Protein AF-0000000087525530 (afdb_homodimer)

InterPro domains:
  IPR000182 GNAT domain [PF00583] (31-147)
  IPR000182 GNAT domain [PS51186] (3-171)
  IPR016181 Acyl-CoA N-acyltransferase [SSF55729] (2-158)
  IPR050832 Bacterial Acetyltransferase [PTHR43877] (2-153)

Sequence (342 aa):
MATTLRRGTVDDAQTLSLLAARTFSETFGHLYRPEDLSAFLAESYAVERQRLILAHPDYAVWLLERDGVAIGHAAAGPCGLPHREASAGDGELKRLYLLREAQGSGEGGRMMDAAMEWLLRDGPRTLWVGVWSQNFGAQRFYSRYGFEKVGEYLFPVGEARDLEFILRRLAMATTLRRGTVDDAQTLSLLAARTFSETFGHLYRPEDLSAFLAESYAVERQRLILAHPDYAVWLLERDGVAIGHAAAGPCGLPHREASAGDGELKRLYLLREAQGSGEGGRMMDAAMEWLLRDGPRTLWVGVWSQNFGAQRFYSRYGFEKVGEYLFPVGEARDLEFILRRLA

Secondary structure (DSSP, 8-state):
--EEEEE--GGGHHHHHHHHHHHHHHHHGGGS-HHHHHHHHHHHS-HHHHHHHHH-TT-EEEEEEETTEEEEEEEEEE--S--TT--TT-EEEEEEEE-GGGTTSSHHHHHHHHHHHHHTTTS---EEEEEETT-HHHHHHHHTTT-EEEEEEEEEETTEEEEEEEEEE--/--EEEEE--GGGHHHHHHHHHHHHHHHHGGGS-HHHHHHHHHHHS-HHHHHHHHH-TT-EEEEEEETTEEEEEEEEEE--S--TT--TT-EEEEEEEE-GGGTTSSHHHHHHHHHHHHHTTTS---EEEEEETT-HHHHHHHHTTT-EEEEEEEEEETTEEEEEEEEEE--

Nearest PDB structures (foldseek):
  1tiq-assembly1_A  TM=8.978E-01  e=5.954E-20  Bacillus subtilis
  8osp-assembly2_C  TM=8.918E-01  e=1.126E-18  Lactobacillus
  1tiq-assembly2_B  TM=8.910E-01  e=3.651E-18  Bacillus subtilis
  4e2a-assembly1_A  TM=8.258E-01  e=2.676E-19  Streptococcus mutans
  1wk4-assembly1_A  TM=8.346E-01  e=3.110E-12  Thermus thermophilus HB8

Structure (mmCIF, N/CA/C/O backbone):
data_AF-0000000087525530-model_v1
#
loop_
_entity.id
_entity.type
_entity.pdbx_description
1 polymer 'Acetyltransferase (GNAT) family protein'
#
loop_
_atom_site.group_PDB
_atom_site.id
_atom_site.type_symbol
_atom_site.label_atom_id
_atom_site.label_alt_id
_atom_site.label_comp_id
_atom_site.label_asym_id
_atom_site.label_entity_id
_atom_site.label_seq_id
_atom_site.pdbx_PDB_ins_code
_atom_site.Cartn_x
_atom_site.Cartn_y
_atom_site.Cartn_z
_atom_site.occupancy
_atom_site.B_iso_or_equiv
_atom_site.auth_seq_id
_atom_site.auth_comp_id
_atom_site.auth_asym_id
_atom_site.auth_atom_id
_atom_site.pdbx_PDB_model_num
ATOM 1 N N . MET A 1 1 ? 8.133 16.75 -16.703 1 67.06 1 MET A N 1
ATOM 2 C CA . MET A 1 1 ? 6.809 16.141 -16.578 1 67.06 1 MET A CA 1
ATOM 3 C C . MET A 1 1 ? 5.891 17 -15.711 1 67.06 1 MET A C 1
ATOM 5 O O . MET A 1 1 ? 6.359 17.703 -14.82 1 67.06 1 MET A O 1
ATOM 9 N N . ALA A 1 2 ? 4.641 17.172 -16.234 1 85.06 2 ALA A N 1
ATOM 10 C CA . ALA A 1 2 ? 3.779 18.188 -15.656 1 85.06 2 ALA A CA 1
ATOM 11 C C . ALA A 1 2 ? 3.109 17.688 -14.375 1 85.06 2 ALA A C 1
ATOM 13 O O . ALA A 1 2 ? 2.639 16.547 -14.328 1 85.06 2 ALA A O 1
ATOM 14 N N . THR A 1 3 ? 3.301 18.406 -13.188 1 93.94 3 THR A N 1
ATOM 15 C CA . THR A 1 3 ? 2.609 18.078 -11.945 1 93.94 3 THR A CA 1
ATOM 16 C C . THR A 1 3 ? 1.405 18.984 -11.734 1 93.94 3 THR A C 1
ATOM 18 O O . THR A 1 3 ? 1.412 20.141 -12.164 1 93.94 3 THR A O 1
ATOM 21 N N . THR A 1 4 ? 0.346 18.453 -11.188 1 97.31 4 THR A N 1
ATOM 22 C CA . THR A 1 4 ? -0.846 19.203 -10.812 1 97.31 4 THR A CA 1
ATOM 23 C C . THR A 1 4 ? -1.217 18.938 -9.352 1 97.31 4 THR A C 1
ATOM 25 O O . THR A 1 4 ? -1.01 17.828 -8.844 1 97.31 4 THR A O 1
ATOM 28 N N . LEU A 1 5 ? -1.689 19.953 -8.703 1 98.25 5 LEU A N 1
ATOM 29 C CA . LEU A 1 5 ? -2.213 19.859 -7.344 1 98.25 5 LEU A CA 1
ATOM 30 C C . LEU A 1 5 ? -3.717 20.109 -7.32 1 98.25 5 LEU A C 1
ATOM 32 O O . LEU A 1 5 ? -4.18 21.156 -7.785 1 98.25 5 LEU A O 1
ATOM 36 N N . ARG A 1 6 ? -4.469 19.172 -6.789 1 98.44 6 ARG A N 1
ATOM 37 C CA . ARG A 1 6 ? -5.914 19.359 -6.766 1 98.44 6 ARG A CA 1
ATOM 38 C C . ARG A 1 6 ? -6.508 18.859 -5.449 1 98.44 6 ARG A C 1
ATOM 40 O O . ARG A 1 6 ? -5.898 18.047 -4.758 1 98.44 6 ARG A O 1
ATOM 47 N N . ARG A 1 7 ? -7.793 19.328 -5.191 1 98.69 7 ARG A N 1
ATOM 48 C CA . ARG A 1 7 ? -8.562 18.812 -4.059 1 98.69 7 ARG A CA 1
ATOM 49 C C . ARG A 1 7 ? -9.016 17.391 -4.305 1 98.69 7 ARG A C 1
ATOM 51 O O . ARG A 1 7 ? -9.438 17.047 -5.41 1 98.69 7 ARG A O 1
ATOM 58 N N . GLY A 1 8 ? -8.836 16.562 -3.273 1 98.69 8 GLY A N 1
ATOM 59 C CA . GLY A 1 8 ? -9.383 15.219 -3.348 1 98.69 8 GLY A CA 1
ATOM 60 C C . GLY A 1 8 ? -10.891 15.172 -3.143 1 98.69 8 GLY A C 1
ATOM 61 O O . GLY A 1 8 ? -11.445 16.031 -2.453 1 98.69 8 GLY A O 1
ATOM 62 N N . THR A 1 9 ? -11.555 14.242 -3.723 1 98.5 9 THR A N 1
ATOM 63 C CA . THR A 1 9 ? -12.977 13.969 -3.531 1 98.5 9 THR A CA 1
ATOM 64 C C . THR A 1 9 ? -13.195 12.547 -3.037 1 98.5 9 THR A C 1
ATOM 66 O O . THR A 1 9 ? -12.242 11.758 -2.951 1 98.5 9 THR A O 1
ATOM 69 N N . VAL A 1 10 ? -14.422 12.203 -2.746 1 98.5 10 VAL A N 1
ATOM 70 C CA . VAL A 1 10 ? -14.75 10.883 -2.219 1 98.5 10 VAL A CA 1
ATOM 71 C C . VAL A 1 10 ? -14.422 9.82 -3.26 1 98.5 10 VAL A C 1
ATOM 73 O O . VAL A 1 10 ? -14.102 8.68 -2.912 1 98.5 10 VAL A O 1
ATOM 76 N N . ASP A 1 11 ? -14.352 10.195 -4.535 1 97.88 11 ASP A N 1
ATOM 77 C CA . ASP A 1 11 ? -14.039 9.25 -5.605 1 97.88 11 ASP A CA 1
ATOM 78 C C . ASP A 1 11 ? -12.562 8.867 -5.578 1 97.88 11 ASP A C 1
ATOM 80 O O . ASP A 1 11 ? -12.156 7.898 -6.227 1 97.88 11 ASP A O 1
ATOM 84 N N . ASP A 1 12 ? -11.758 9.57 -4.785 1 98.31 12 ASP A N 1
ATOM 85 C CA . ASP A 1 12 ? -10.32 9.328 -4.715 1 98.31 12 ASP A CA 1
ATOM 86 C C . ASP A 1 12 ? -9.977 8.438 -3.52 1 98.31 12 ASP A C 1
ATOM 88 O O . ASP A 1 12 ? -8.797 8.211 -3.232 1 98.31 12 ASP A O 1
ATOM 92 N N . ALA A 1 13 ? -10.961 7.895 -2.842 1 98.38 13 ALA A N 1
ATOM 93 C CA . ALA A 1 13 ? -10.727 7.211 -1.572 1 98.38 13 ALA A CA 1
ATOM 94 C C . ALA A 1 13 ? -9.773 6.031 -1.752 1 98.38 13 ALA A C 1
ATOM 96 O O . ALA A 1 13 ? -8.836 5.855 -0.966 1 98.38 13 ALA A O 1
ATOM 97 N N . GLN A 1 14 ? -9.961 5.281 -2.801 1 97.38 14 GLN A N 1
ATOM 98 C CA . GLN A 1 14 ? -9.086 4.141 -3.066 1 97.38 14 GLN A CA 1
ATOM 99 C C . GLN A 1 14 ? -7.672 4.598 -3.396 1 97.38 14 GLN A C 1
ATOM 101 O O . GLN A 1 14 ? -6.699 4.035 -2.887 1 97.38 14 GLN A O 1
ATOM 106 N N . THR A 1 15 ? -7.586 5.555 -4.234 1 97.69 15 THR A N 1
ATOM 107 C CA . THR A 1 15 ? -6.289 6.117 -4.602 1 97.69 15 THR A CA 1
ATOM 108 C C . THR A 1 15 ? -5.559 6.648 -3.369 1 97.69 15 THR A C 1
ATOM 110 O O . THR A 1 15 ? -4.371 6.383 -3.182 1 97.69 15 THR A O 1
ATOM 113 N N . LEU A 1 16 ? -6.281 7.316 -2.549 1 98.44 16 LEU A N 1
ATOM 114 C CA . LEU A 1 16 ? -5.688 7.898 -1.348 1 98.44 16 LEU A CA 1
ATOM 115 C C . LEU A 1 16 ? -5.246 6.809 -0.377 1 98.44 16 LEU A C 1
ATOM 117 O O . LEU A 1 16 ? -4.176 6.906 0.227 1 98.44 16 LEU A O 1
ATOM 121 N N . SER A 1 17 ? -6.043 5.816 -0.248 1 98.62 17 SER A N 1
ATOM 122 C CA . SER A 1 17 ? -5.707 4.699 0.629 1 98.62 17 SER A CA 1
ATOM 123 C C . SER A 1 17 ? -4.371 4.078 0.246 1 98.62 17 SER A C 1
ATOM 125 O O . SER A 1 17 ? -3.463 3.982 1.076 1 98.62 17 SER A O 1
ATOM 127 N N . LEU A 1 18 ? -4.18 3.766 -0.987 1 97.88 18 LEU A N 1
ATOM 128 C CA . LEU A 1 18 ? -2.967 3.109 -1.467 1 97.88 18 LEU A CA 1
ATOM 129 C C . LEU A 1 18 ? -1.776 4.059 -1.418 1 97.88 18 LEU A C 1
ATOM 131 O O . LEU A 1 18 ? -0.68 3.668 -1.012 1 97.88 18 LEU A O 1
ATOM 135 N N . LEU A 1 19 ? -2.006 5.27 -1.782 1 97.94 19 LEU A N 1
ATOM 136 C CA . LEU A 1 19 ? -0.931 6.258 -1.792 1 97.94 19 LEU A CA 1
ATOM 137 C C . LEU A 1 19 ? -0.45 6.551 -0.375 1 97.94 19 LEU A C 1
ATOM 139 O O . LEU A 1 19 ? 0.755 6.633 -0.128 1 97.94 19 LEU A O 1
ATOM 143 N N . ALA A 1 20 ? -1.369 6.723 0.509 1 98.38 20 ALA A N 1
ATOM 144 C CA . ALA A 1 20 ? -1.02 7.027 1.894 1 98.38 20 ALA A CA 1
ATOM 145 C C . ALA A 1 20 ? -0.258 5.871 2.535 1 98.38 20 ALA A C 1
ATOM 147 O O . ALA A 1 20 ? 0.753 6.082 3.209 1 98.38 20 ALA A O 1
ATOM 148 N N . ALA A 1 21 ? -0.74 4.715 2.275 1 97.94 21 ALA A N 1
ATOM 149 C CA . ALA A 1 21 ? -0.053 3.529 2.787 1 97.94 21 ALA A CA 1
ATOM 150 C C . ALA A 1 21 ? 1.359 3.426 2.219 1 97.94 21 ALA A C 1
ATOM 152 O O . ALA A 1 21 ? 2.309 3.127 2.949 1 97.94 21 ALA A O 1
ATOM 153 N N . ARG A 1 22 ? 1.518 3.662 0.975 1 96.88 22 ARG A N 1
ATOM 154 C CA . ARG A 1 22 ? 2.812 3.553 0.312 1 96.88 22 ARG A CA 1
ATOM 155 C C . ARG A 1 22 ? 3.775 4.625 0.806 1 96.88 22 ARG A C 1
ATOM 157 O O . ARG A 1 22 ? 4.93 4.336 1.13 1 96.88 22 ARG A O 1
ATOM 164 N N . THR A 1 23 ? 3.307 5.82 0.871 1 97.44 23 THR A N 1
ATOM 165 C CA . THR A 1 23 ? 4.184 6.914 1.278 1 97.44 23 THR A CA 1
ATOM 166 C C . THR A 1 23 ? 4.617 6.746 2.73 1 97.44 23 THR A C 1
ATOM 168 O O . THR A 1 23 ? 5.789 6.953 3.062 1 97.44 23 THR A O 1
ATOM 171 N N . PHE A 1 24 ? 3.68 6.328 3.602 1 97.75 24 PHE A N 1
ATOM 172 C CA . PHE A 1 24 ? 4.039 6.078 4.992 1 97.75 24 PHE A CA 1
ATOM 173 C C . PHE A 1 24 ? 5.074 4.965 5.09 1 97.75 24 PHE A C 1
ATOM 175 O O . PHE A 1 24 ? 6.082 5.109 5.789 1 97.75 24 PHE A O 1
ATOM 182 N N . SER A 1 25 ? 4.859 3.889 4.367 1 96.31 25 SER A N 1
ATOM 183 C CA . SER A 1 25 ? 5.758 2.738 4.395 1 96.31 25 SER A CA 1
ATOM 184 C C . SER A 1 25 ? 7.141 3.107 3.873 1 96.31 25 SER A C 1
ATOM 186 O O . SER A 1 25 ? 8.156 2.695 4.445 1 96.31 25 SER A O 1
ATOM 188 N N . GLU A 1 26 ? 7.18 3.879 2.809 1 94.31 26 GLU A 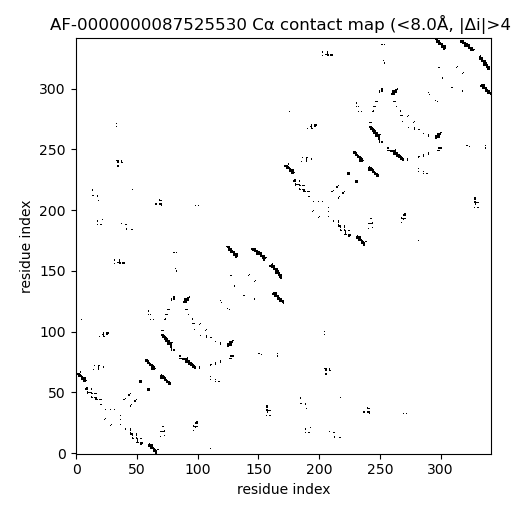N 1
ATOM 189 C CA . GLU A 1 26 ? 8.453 4.309 2.248 1 94.31 26 GLU A CA 1
ATOM 190 C C . GLU A 1 26 ? 9.242 5.145 3.252 1 94.31 26 GLU A C 1
ATOM 192 O O . GLU A 1 26 ? 10.469 5.023 3.342 1 94.31 26 GLU A O 1
ATOM 197 N N . THR A 1 27 ? 8.531 5.953 3.959 1 94.5 27 THR A N 1
ATOM 198 C CA . THR A 1 27 ? 9.188 6.934 4.816 1 94.5 27 THR A CA 1
ATOM 199 C C . THR A 1 27 ? 9.547 6.316 6.164 1 94.5 27 THR A C 1
ATOM 201 O O . THR A 1 27 ? 10.641 6.547 6.688 1 94.5 27 THR A O 1
ATOM 204 N N . PHE A 1 28 ? 8.648 5.41 6.719 1 95.88 28 PHE A N 1
ATOM 205 C CA . PHE A 1 28 ? 8.805 5.043 8.117 1 95.88 28 PHE A CA 1
ATOM 206 C C . PHE A 1 28 ? 8.797 3.525 8.281 1 95.88 28 PHE A C 1
ATOM 208 O O . PHE A 1 28 ? 9.039 3.014 9.375 1 95.88 28 PHE A O 1
ATOM 215 N N . GLY A 1 29 ? 8.531 2.807 7.219 1 94.56 29 GLY A N 1
ATOM 216 C CA . GLY A 1 29 ? 8.312 1.373 7.332 1 94.56 29 GLY A CA 1
ATOM 217 C C . GLY A 1 29 ? 9.461 0.644 8.008 1 94.56 29 GLY A C 1
ATOM 218 O O . GLY A 1 29 ? 9.242 -0.335 8.727 1 94.56 29 GLY A O 1
ATOM 219 N N . HIS A 1 30 ? 10.68 1.159 7.887 1 92.56 30 HIS A N 1
ATOM 220 C CA . HIS A 1 30 ? 11.891 0.527 8.398 1 92.56 30 HIS A CA 1
ATOM 221 C C . HIS A 1 30 ? 11.938 0.58 9.922 1 92.56 30 HIS A C 1
ATOM 223 O O . HIS A 1 30 ? 12.727 -0.134 10.547 1 92.56 30 HIS A O 1
ATOM 229 N N . LEU A 1 31 ? 11.07 1.311 10.5 1 94.81 31 LEU A N 1
ATOM 230 C CA . LEU A 1 31 ? 11.086 1.525 11.945 1 94.81 31 LEU A CA 1
ATOM 231 C C . LEU A 1 31 ? 10.281 0.452 12.664 1 94.81 31 LEU A C 1
ATOM 233 O O . LEU A 1 31 ? 10.367 0.316 13.883 1 94.81 31 LEU A O 1
ATOM 237 N N . TYR A 1 32 ? 9.523 -0.373 11.852 1 95.94 32 TYR A N 1
ATOM 238 C CA . TYR A 1 32 ? 8.516 -1.199 12.5 1 95.94 32 TYR A CA 1
ATOM 239 C C . TYR A 1 32 ? 8.688 -2.666 12.125 1 95.94 32 TYR A C 1
ATOM 241 O O . TYR A 1 32 ? 9.164 -2.982 11.031 1 95.94 32 TYR A O 1
ATOM 249 N N . ARG A 1 33 ? 8.188 -3.512 13.156 1 94.19 33 ARG A N 1
ATOM 250 C CA . ARG A 1 33 ? 7.934 -4.891 12.758 1 94.19 33 ARG A CA 1
ATOM 251 C C . ARG A 1 33 ? 6.863 -4.961 11.672 1 94.19 33 ARG A C 1
ATOM 253 O O . ARG A 1 33 ? 5.914 -4.172 11.68 1 94.19 33 ARG A O 1
ATOM 260 N N . PRO A 1 34 ? 6.957 -5.895 10.797 1 93.62 34 PRO A N 1
ATOM 261 C CA . PRO A 1 34 ? 6.008 -5.984 9.688 1 93.62 34 PRO A CA 1
ATOM 262 C C . PRO A 1 34 ? 4.555 -6.031 10.156 1 93.62 34 PRO A C 1
ATOM 264 O O . PRO A 1 34 ? 3.695 -5.359 9.578 1 93.62 34 PRO A O 1
ATOM 267 N N . GLU A 1 35 ? 4.301 -6.746 11.141 1 92.62 35 GLU A N 1
ATOM 268 C CA . GLU A 1 35 ? 2.926 -6.883 11.617 1 92.62 35 GLU A CA 1
ATOM 269 C C . GLU A 1 35 ? 2.418 -5.582 12.227 1 92.62 35 GLU A C 1
ATOM 271 O O . GLU A 1 35 ? 1.235 -5.254 12.109 1 92.62 35 GLU A O 1
ATOM 276 N N . ASP A 1 36 ? 3.307 -4.828 12.883 1 95.88 36 ASP A N 1
ATOM 277 C CA . ASP A 1 36 ? 2.91 -3.541 13.445 1 95.88 36 ASP A CA 1
ATOM 278 C C . ASP A 1 36 ? 2.566 -2.545 12.344 1 95.88 36 ASP A C 1
ATOM 280 O O . ASP A 1 36 ? 1.562 -1.836 12.43 1 95.88 36 ASP A O 1
ATOM 284 N N . LEU A 1 37 ? 3.416 -2.514 11.352 1 96.62 37 LEU A N 1
ATOM 285 C CA . LEU A 1 37 ? 3.158 -1.628 10.219 1 96.62 37 LEU A CA 1
ATOM 286 C C . LEU A 1 37 ? 1.863 -2.016 9.516 1 96.62 37 LEU A C 1
ATOM 288 O O . LEU A 1 37 ? 1.036 -1.153 9.203 1 96.62 37 LEU A O 1
ATOM 292 N N . SER A 1 38 ? 1.641 -3.254 9.32 1 96.12 38 SER A N 1
ATOM 293 C CA . SER A 1 38 ? 0.441 -3.729 8.641 1 96.12 38 SER A CA 1
ATOM 294 C C . SER A 1 38 ? -0.818 -3.363 9.422 1 96.12 38 SER A C 1
ATOM 296 O O . SER A 1 38 ? -1.812 -2.928 8.836 1 96.12 38 SER A O 1
ATOM 298 N N . ALA A 1 39 ? -0.739 -3.568 10.68 1 94.5 39 ALA A N 1
ATOM 299 C CA . ALA A 1 39 ? -1.882 -3.229 11.531 1 94.5 39 ALA A CA 1
ATOM 300 C C . ALA A 1 39 ? -2.193 -1.737 11.453 1 94.5 39 ALA A C 1
ATOM 302 O O . ALA A 1 39 ? -3.355 -1.345 11.328 1 94.5 39 ALA A O 1
ATOM 303 N N . PHE A 1 40 ? -1.192 -0.952 11.508 1 97 40 PHE A N 1
ATOM 304 C CA . PHE A 1 40 ? -1.35 0.497 11.461 1 97 40 PHE A CA 1
ATOM 305 C C . PHE A 1 40 ? -1.956 0.935 10.133 1 97 40 PHE A C 1
ATOM 307 O O . PHE A 1 40 ? -2.881 1.75 10.109 1 97 40 PHE A O 1
ATOM 314 N N . LEU A 1 41 ? -1.431 0.411 9 1 97.19 41 LEU A N 1
ATOM 315 C CA . LEU A 1 41 ? -1.91 0.78 7.672 1 97.19 41 LEU A CA 1
ATOM 316 C C . LEU A 1 41 ? -3.373 0.388 7.492 1 97.19 41 LEU A C 1
ATOM 318 O O . LEU A 1 41 ? -4.172 1.172 6.973 1 97.19 41 LEU A O 1
ATOM 322 N N . ALA A 1 42 ? -3.715 -0.724 7.98 1 93.88 42 ALA A N 1
ATOM 323 C CA . ALA A 1 42 ? -5.082 -1.216 7.852 1 93.88 42 ALA A CA 1
ATOM 324 C C . ALA A 1 42 ? -6.055 -0.346 8.648 1 93.88 42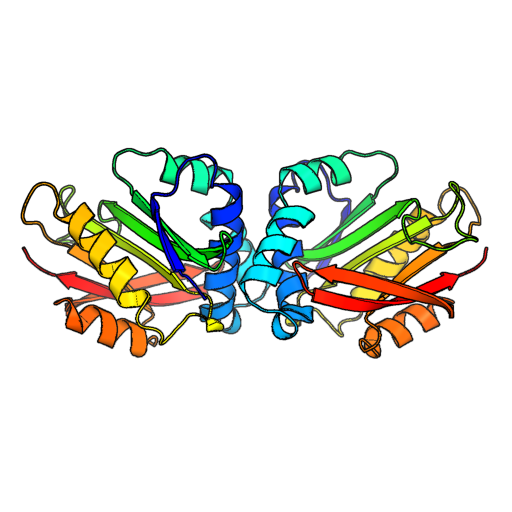 ALA A C 1
ATOM 326 O O . ALA A 1 42 ? -7.184 -0.107 8.211 1 93.88 42 ALA A O 1
ATOM 327 N N . GLU A 1 43 ? -5.625 0.073 9.727 1 93.44 43 GLU A N 1
ATOM 328 C CA . GLU A 1 43 ? -6.477 0.888 10.586 1 93.44 43 GLU A CA 1
ATOM 329 C C . GLU A 1 43 ? -6.555 2.326 10.086 1 93.44 43 GLU A C 1
ATOM 331 O O . GLU A 1 43 ? -7.641 2.902 10 1 93.44 43 GLU A O 1
ATOM 336 N N . SER A 1 44 ? -5.453 2.846 9.68 1 96 44 SER A N 1
ATOM 337 C CA . SER A 1 44 ? -5.355 4.281 9.43 1 96 44 SER A CA 1
ATOM 338 C C . SER A 1 44 ? -5.707 4.613 7.984 1 96 44 SER A C 1
ATOM 340 O O . SER A 1 44 ? -6.156 5.723 7.691 1 96 44 SER A O 1
ATOM 342 N N . TYR A 1 45 ? -5.52 3.574 7.043 1 96.75 45 TYR A N 1
ATOM 343 C CA . TYR A 1 45 ? -5.598 3.957 5.637 1 96.75 45 TYR A CA 1
ATOM 344 C C . TYR A 1 45 ? -6.605 3.09 4.891 1 96.75 45 TYR A C 1
ATOM 346 O O . TYR A 1 45 ? -6.52 2.939 3.668 1 96.75 45 TYR A O 1
ATOM 354 N N . ALA A 1 46 ? -7.535 2.568 5.691 1 96.38 46 ALA A N 1
ATOM 355 C CA . ALA A 1 46 ? -8.648 1.868 5.055 1 96.38 46 ALA A CA 1
ATOM 356 C C . ALA A 1 46 ? -9.398 2.793 4.105 1 96.38 46 ALA A C 1
ATOM 358 O O . ALA A 1 46 ? -9.594 3.975 4.398 1 96.38 46 ALA A O 1
ATOM 359 N N . VAL A 1 47 ? -9.945 2.225 3.035 1 97.62 47 VAL A N 1
ATOM 360 C CA . VAL A 1 47 ? -10.648 3.002 2.02 1 97.62 47 VAL A CA 1
ATOM 361 C C . VAL A 1 47 ? -11.828 3.738 2.656 1 97.62 47 VAL A C 1
ATOM 363 O O . VAL A 1 47 ? -12.055 4.914 2.369 1 97.62 47 VAL A O 1
ATOM 366 N N . GLU A 1 48 ? -12.516 3.049 3.496 1 96.88 48 GLU A N 1
ATOM 367 C CA . GLU A 1 48 ? -13.68 3.662 4.117 1 96.88 48 GLU A CA 1
ATOM 368 C C . GLU A 1 48 ? -13.281 4.832 5.012 1 96.88 48 GLU A C 1
ATOM 370 O O . GLU A 1 48 ? -13.992 5.84 5.078 1 96.88 48 GLU A O 1
ATOM 375 N N . ARG A 1 49 ? -12.219 4.715 5.695 1 97.31 49 ARG A N 1
ATOM 376 C CA . ARG A 1 49 ? -11.727 5.816 6.512 1 97.31 49 ARG A CA 1
ATOM 377 C C . ARG A 1 49 ? -11.336 7.012 5.645 1 97.31 49 ARG A C 1
ATOM 379 O O . ARG A 1 49 ? -11.633 8.156 5.984 1 97.31 49 ARG A O 1
ATOM 386 N N . GLN A 1 50 ? -10.68 6.734 4.496 1 98.44 50 GLN A N 1
ATOM 387 C CA . GLN A 1 50 ? -10.328 7.809 3.568 1 98.44 50 GLN A CA 1
ATOM 388 C C . GLN A 1 50 ? -11.578 8.492 3.023 1 98.44 50 GLN A C 1
ATOM 390 O O . GLN A 1 50 ? -11.609 9.711 2.863 1 98.44 50 GLN A O 1
ATOM 395 N N . ARG A 1 51 ? -12.562 7.73 2.781 1 98.19 51 ARG A N 1
ATOM 396 C CA . ARG A 1 51 ? -13.82 8.281 2.277 1 98.19 51 ARG A CA 1
ATOM 397 C C . ARG A 1 51 ? -14.438 9.25 3.287 1 98.19 51 ARG A C 1
ATOM 399 O O . ARG A 1 51 ? -14.93 10.312 2.914 1 98.19 51 ARG A O 1
ATOM 406 N N . LEU A 1 52 ? -14.461 8.875 4.52 1 98 52 LEU A N 1
ATOM 407 C CA . LEU A 1 52 ? -15 9.711 5.582 1 98 52 LEU A CA 1
ATOM 408 C C . LEU A 1 52 ? -14.234 11.023 5.68 1 98 52 LEU A C 1
ATOM 410 O O . LEU A 1 52 ? -14.836 12.094 5.812 1 98 52 LEU A O 1
ATOM 414 N N . ILE A 1 53 ? -12.969 10.969 5.566 1 98 53 ILE A N 1
ATOM 415 C CA . ILE A 1 53 ? -12.125 12.156 5.668 1 98 53 ILE A CA 1
ATOM 416 C C . ILE A 1 53 ? -12.375 13.07 4.469 1 98 53 ILE A C 1
ATOM 418 O O . ILE A 1 53 ? -12.547 14.281 4.629 1 98 53 ILE A O 1
ATOM 422 N N . LEU A 1 54 ? -12.461 12.469 3.305 1 98.69 54 LEU A N 1
ATOM 423 C CA . LEU A 1 54 ? -12.641 13.211 2.059 1 98.69 54 LEU A CA 1
ATOM 424 C C . LEU A 1 54 ? -14.008 13.891 2.02 1 98.69 54 LEU A C 1
ATOM 426 O O . LEU A 1 54 ? -14.164 14.938 1.392 1 98.69 54 LEU A O 1
ATOM 430 N N . ALA A 1 55 ? -14.93 13.312 2.729 1 98.5 55 ALA A N 1
ATOM 431 C CA . ALA A 1 55 ? -16.297 13.812 2.686 1 98.5 55 ALA A CA 1
ATOM 432 C C . ALA A 1 55 ? -16.547 14.844 3.785 1 98.5 55 ALA A C 1
ATOM 434 O O . ALA A 1 55 ? -17.547 15.562 3.756 1 98.5 55 ALA A O 1
ATOM 435 N N . HIS A 1 56 ? -15.758 14.898 4.77 1 98.19 56 HIS A N 1
ATOM 436 C CA . HIS A 1 56 ? -16.016 15.711 5.957 1 98.19 56 HIS A CA 1
ATOM 437 C C . HIS A 1 56 ? -15.781 17.188 5.676 1 98.19 56 HIS A C 1
ATOM 439 O O . HIS A 1 56 ? -14.711 17.578 5.195 1 98.19 56 HIS A O 1
ATOM 445 N N . PRO A 1 57 ? -16.641 18.016 6.016 1 96.69 57 PRO A N 1
ATOM 446 C CA . PRO A 1 57 ? -16.531 19.438 5.66 1 96.69 57 PRO A CA 1
ATOM 447 C C . PRO A 1 57 ? -15.414 20.156 6.41 1 96.69 57 PRO A C 1
ATOM 449 O O . PRO A 1 57 ? -14.938 21.203 5.965 1 96.69 57 PRO A O 1
ATOM 452 N N . ASP A 1 58 ? -14.977 19.594 7.473 1 97.38 58 ASP A N 1
ATOM 453 C CA . ASP A 1 58 ? -13.953 20.266 8.281 1 97.38 58 ASP A CA 1
ATOM 454 C C . ASP A 1 58 ? -12.555 19.781 7.902 1 97.38 58 ASP A C 1
ATOM 456 O O . ASP A 1 58 ? -11.562 20.203 8.508 1 97.38 58 ASP A O 1
ATOM 460 N N . TYR A 1 59 ? -12.477 18.891 6.941 1 98.5 59 TYR A N 1
ATOM 461 C CA . TYR A 1 59 ? -11.203 18.359 6.469 1 98.5 59 TYR A CA 1
ATOM 462 C C . TYR A 1 59 ? -10.984 18.703 4.996 1 98.5 59 TYR A C 1
ATOM 464 O O . TYR A 1 59 ? -11.945 18.922 4.254 1 98.5 59 TYR A O 1
ATOM 472 N N . ALA A 1 60 ? -9.758 18.781 4.645 1 98.69 60 ALA A N 1
ATOM 473 C CA . ALA A 1 60 ? -9.359 18.938 3.246 1 98.69 60 ALA A CA 1
ATOM 474 C C . ALA A 1 60 ? -8.172 18.031 2.916 1 98.69 60 ALA A C 1
ATOM 476 O O . ALA A 1 60 ? -7.242 17.906 3.719 1 98.69 60 ALA A O 1
ATOM 477 N N . VAL A 1 61 ? -8.266 17.375 1.799 1 98.94 61 VAL A N 1
ATOM 478 C CA . VAL A 1 61 ? -7.188 16.547 1.288 1 98.94 61 VAL A CA 1
ATOM 479 C C . VAL A 1 61 ? -6.777 17.016 -0.104 1 98.94 61 VAL A C 1
ATOM 481 O O . VAL A 1 61 ? -7.633 17.344 -0.932 1 98.94 61 VAL A O 1
ATOM 484 N N . TRP A 1 62 ? -5.52 17.078 -0.336 1 98.88 62 TRP A N 1
ATOM 485 C CA . TRP A 1 62 ? -4.973 17.406 -1.65 1 98.88 62 TRP A CA 1
ATOM 486 C C . TRP A 1 62 ? -4.195 16.219 -2.219 1 98.88 62 TRP A C 1
ATOM 488 O O . TRP A 1 62 ? -3.549 15.477 -1.475 1 98.88 62 TRP A O 1
ATOM 498 N N . LEU A 1 63 ? -4.273 16.031 -3.51 1 98.75 63 LEU A N 1
ATOM 499 C CA . LEU A 1 63 ? -3.484 15.062 -4.258 1 98.75 63 LEU A CA 1
ATOM 500 C C . LEU A 1 63 ? -2.551 15.766 -5.238 1 98.75 63 LEU A C 1
ATOM 502 O O . LEU A 1 63 ? -2.988 16.594 -6.031 1 98.75 63 LEU A O 1
ATOM 506 N N . LEU A 1 64 ? -1.288 15.492 -5.129 1 98.5 64 LEU A N 1
ATOM 507 C CA . LEU A 1 64 ? -0.31 15.883 -6.141 1 98.5 64 LEU A CA 1
ATOM 508 C C . LEU A 1 64 ? -0.183 14.805 -7.211 1 98.5 64 LEU A C 1
ATOM 510 O O . LEU A 1 64 ? 0.117 13.648 -6.906 1 98.5 64 LEU A O 1
ATOM 514 N N . GLU A 1 65 ? -0.411 15.188 -8.453 1 97.81 65 GLU A N 1
ATOM 515 C CA . GLU A 1 65 ? -0.423 14.203 -9.531 1 97.81 65 GLU A CA 1
ATOM 516 C C . GLU A 1 65 ? 0.649 14.516 -10.57 1 97.81 65 GLU A C 1
ATOM 518 O O . GLU A 1 65 ? 0.902 15.68 -10.883 1 97.81 65 GLU A O 1
ATOM 523 N N . ARG A 1 66 ? 1.336 13.484 -11.016 1 95.38 66 ARG A N 1
ATOM 524 C CA . ARG A 1 66 ? 2.211 13.523 -12.188 1 95.38 66 ARG A CA 1
ATOM 525 C C . ARG A 1 66 ? 1.634 12.688 -13.328 1 95.38 66 ARG A C 1
ATOM 527 O O . ARG A 1 66 ? 1.387 11.492 -13.172 1 95.38 66 ARG A O 1
ATOM 534 N N . ASP A 1 67 ? 1.321 13.352 -14.453 1 91.31 67 ASP A N 1
ATOM 535 C CA . ASP A 1 67 ? 0.713 12.703 -15.609 1 91.31 67 ASP A CA 1
ATOM 536 C C . ASP A 1 67 ? -0.599 12.023 -15.227 1 91.31 67 ASP A C 1
ATOM 538 O O . ASP A 1 67 ? -0.838 10.867 -15.602 1 91.31 67 ASP A O 1
ATOM 542 N N . GLY A 1 68 ? -1.364 12.656 -14.305 1 93.81 68 GLY A N 1
ATOM 543 C CA . GLY A 1 68 ? -2.691 12.195 -13.922 1 93.81 68 GLY A CA 1
ATOM 544 C C . GLY A 1 68 ? -2.672 11.141 -12.836 1 93.81 68 GLY A C 1
ATOM 545 O O . GLY A 1 68 ? -3.723 10.641 -12.43 1 93.81 68 GLY A O 1
ATOM 546 N N . VAL A 1 69 ? -1.399 10.844 -12.32 1 95.12 69 VAL A N 1
ATOM 547 C CA . VAL A 1 69 ? -1.276 9.797 -11.312 1 95.12 69 VAL A CA 1
ATOM 548 C C . VAL A 1 69 ? -0.819 10.406 -9.992 1 95.12 69 VAL A C 1
ATOM 550 O O . VAL A 1 69 ? 0.157 11.156 -9.953 1 95.12 69 VAL A O 1
ATOM 553 N N . ALA A 1 70 ? -1.506 10.086 -8.922 1 97.31 70 ALA A N 1
ATOM 554 C CA . ALA A 1 70 ? -1.208 10.656 -7.613 1 97.31 70 ALA A CA 1
ATOM 555 C C . ALA A 1 70 ? 0.154 10.195 -7.105 1 97.31 70 ALA A C 1
ATOM 557 O O . ALA A 1 70 ? 0.434 8.992 -7.078 1 97.31 70 ALA A O 1
ATOM 558 N N . ILE A 1 71 ? 1.023 11.18 -6.66 1 97.31 71 ILE A N 1
ATOM 559 C CA . ILE A 1 71 ? 2.365 10.852 -6.195 1 97.31 71 ILE A CA 1
ATOM 560 C C . ILE A 1 71 ? 2.619 11.523 -4.844 1 97.31 71 ILE A C 1
ATOM 562 O O . ILE A 1 71 ? 3.713 11.406 -4.285 1 97.31 71 ILE A O 1
ATOM 566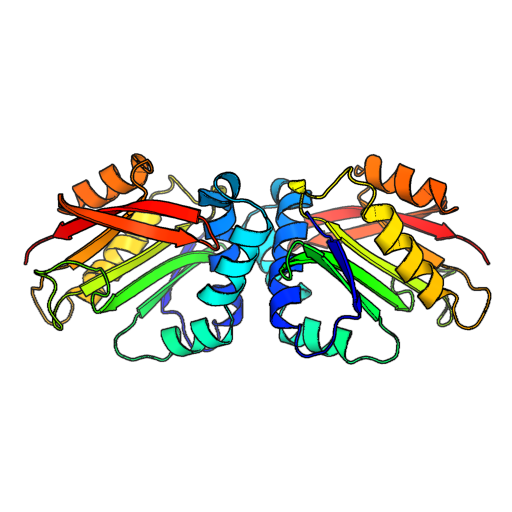 N N . GLY A 1 72 ? 1.69 12.227 -4.281 1 98.31 72 GLY A N 1
ATOM 567 C CA . GLY A 1 72 ? 1.743 12.867 -2.975 1 98.31 72 GLY A CA 1
ATOM 568 C C . GLY A 1 72 ? 0.381 13.305 -2.467 1 98.31 72 GLY A C 1
ATOM 569 O O . GLY A 1 72 ? -0.58 13.375 -3.236 1 98.31 72 GLY A O 1
ATOM 570 N N . HIS A 1 73 ? 0.311 13.492 -1.143 1 98.81 73 HIS A N 1
ATOM 571 C CA . HIS A 1 73 ? -0.951 13.938 -0.562 1 98.81 73 HIS A CA 1
ATOM 572 C C . HIS A 1 73 ? -0.716 14.781 0.687 1 98.81 73 HIS A C 1
ATOM 574 O O . HIS A 1 73 ? 0.317 14.648 1.346 1 98.81 73 HIS A O 1
ATOM 580 N N . ALA A 1 74 ? -1.608 15.633 0.942 1 98.88 74 ALA A N 1
ATOM 581 C CA . ALA A 1 74 ? -1.668 16.406 2.176 1 98.88 74 ALA A CA 1
ATOM 582 C C . ALA A 1 74 ? -3.084 16.438 2.742 1 98.88 74 ALA A C 1
ATOM 584 O O . ALA A 1 74 ? -4.062 16.359 1.992 1 98.88 74 ALA A O 1
ATOM 585 N N . ALA A 1 75 ? -3.182 16.5 4.016 1 98.88 75 ALA A N 1
ATOM 586 C CA . ALA A 1 75 ? -4.469 16.578 4.699 1 98.88 75 ALA A CA 1
ATOM 587 C C . ALA A 1 75 ? -4.43 17.609 5.828 1 98.88 75 ALA A C 1
ATOM 589 O O . ALA A 1 75 ? -3.422 17.734 6.531 1 98.88 75 ALA A O 1
ATOM 590 N N . ALA A 1 76 ? -5.473 18.359 5.957 1 98.81 76 ALA A N 1
ATOM 591 C CA . ALA A 1 76 ? -5.633 19.359 6.996 1 98.81 76 ALA A CA 1
ATOM 592 C C . ALA A 1 76 ? -7.012 19.266 7.648 1 98.81 76 ALA A C 1
ATOM 594 O O . ALA A 1 76 ? -7.969 18.812 7.02 1 98.81 76 ALA A O 1
ATOM 595 N N . GLY A 1 77 ? -7.102 19.703 8.867 1 98.5 77 GLY A N 1
ATOM 596 C CA . GLY A 1 77 ? -8.352 19.688 9.609 1 98.5 77 GLY A CA 1
ATOM 597 C C . GLY A 1 77 ? -8.219 20.203 11.023 1 98.5 77 GLY A C 1
ATOM 598 O O . GLY A 1 77 ? -7.246 20.891 11.352 1 98.5 77 GLY A O 1
ATOM 599 N N . PRO A 1 78 ? -9.219 19.891 11.836 1 98.12 78 PRO A N 1
ATOM 600 C CA . PRO A 1 78 ? -9.156 20.328 13.227 1 98.12 78 PRO A CA 1
ATOM 601 C C . PRO A 1 78 ? -8 19.703 14 1 98.12 78 PRO A C 1
ATOM 603 O O . PRO A 1 78 ? -7.586 18.578 13.695 1 98.12 78 PRO A O 1
ATOM 606 N N . CYS A 1 79 ? -7.473 20.438 14.914 1 98.38 79 CYS A N 1
ATOM 607 C CA . CYS A 1 79 ? -6.359 19.922 15.703 1 98.38 79 CYS A CA 1
ATOM 608 C C . CYS A 1 79 ? -6.785 18.719 16.531 1 98.38 79 CYS A C 1
ATOM 610 O O . CYS A 1 79 ? -7.801 18.766 17.234 1 98.38 79 CYS A O 1
ATOM 612 N N . GLY A 1 80 ? -6.098 17.656 16.438 1 97 80 GLY A N 1
ATOM 613 C CA . GLY A 1 80 ? -6.348 16.469 17.219 1 97 80 GLY A CA 1
ATOM 614 C C . GLY A 1 80 ? -5.156 16.047 18.062 1 97 80 GLY A C 1
ATOM 615 O O . GLY A 1 80 ? -5.168 14.984 18.688 1 97 80 GLY A O 1
ATOM 616 N N . LEU A 1 81 ? -4.102 16.844 18.141 1 98.06 81 LEU A N 1
ATOM 617 C CA . LEU A 1 81 ? -2.896 16.516 18.891 1 98.06 81 LEU A CA 1
ATOM 618 C C . LEU A 1 81 ? -3.139 16.672 20.391 1 98.06 81 LEU A C 1
ATOM 620 O O . LEU A 1 81 ? -3.902 17.547 20.812 1 98.06 81 LEU A O 1
ATOM 624 N N . PRO A 1 82 ? -2.475 15.812 21.203 1 97.75 82 PRO A N 1
ATOM 625 C CA . PRO A 1 82 ? -2.684 15.836 22.641 1 97.75 82 PRO A CA 1
ATOM 626 C C . PRO A 1 82 ? -1.868 16.922 23.344 1 97.75 82 PRO A C 1
ATOM 628 O O . PRO A 1 82 ? -0.811 16.641 23.906 1 97.75 82 PRO A O 1
ATOM 631 N N . HIS A 1 83 ? -2.354 18.109 23.328 1 98.25 83 HIS A N 1
ATOM 632 C CA . HIS A 1 83 ? -1.734 19.234 24.016 1 98.25 83 HIS A CA 1
ATOM 633 C C . HIS A 1 83 ? -2.768 20.031 24.797 1 98.25 83 HIS A C 1
ATOM 635 O O . HIS A 1 83 ? -3.879 20.266 24.312 1 98.25 83 HIS A O 1
ATOM 641 N N . ARG A 1 84 ? -2.395 20.516 25.906 1 97.31 84 ARG A N 1
ATOM 642 C CA . ARG A 1 84 ? -3.318 21.172 26.828 1 97.31 84 ARG A CA 1
ATOM 643 C C . ARG A 1 84 ? -3.812 22.5 26.25 1 97.31 84 ARG A C 1
ATOM 645 O O . ARG A 1 84 ? -4.914 22.953 26.578 1 97.31 84 ARG A O 1
ATOM 652 N N . GLU A 1 85 ? -3.055 23.156 25.391 1 97.56 85 GLU A N 1
ATOM 653 C CA . GLU A 1 85 ? -3.41 24.469 24.875 1 97.56 85 GLU A CA 1
ATOM 654 C C . GLU A 1 85 ? -4.164 24.359 23.562 1 97.56 85 GLU A C 1
ATOM 656 O O . GLU A 1 85 ? -4.586 25.375 22.984 1 97.56 85 GLU A O 1
ATOM 661 N N . ALA A 1 86 ? -4.277 23.141 23.031 1 97.12 86 ALA A N 1
ATOM 662 C CA . ALA A 1 86 ? -5.035 22.969 21.797 1 97.12 86 ALA A CA 1
ATOM 663 C C . ALA A 1 86 ? -6.52 23.234 22.016 1 97.12 86 ALA A C 1
ATOM 665 O O . ALA A 1 86 ? -7.086 22.828 23.031 1 97.12 86 ALA A O 1
ATOM 666 N N . SER A 1 87 ? -7.105 23.984 21.078 1 94.62 87 SER A N 1
ATOM 667 C CA . SER A 1 87 ? -8.516 24.344 21.188 1 94.62 87 SER A CA 1
ATOM 668 C C . SER A 1 87 ? -9.305 23.906 19.969 1 94.62 87 SER A C 1
ATOM 670 O O . SER A 1 87 ? -8.727 23.641 18.906 1 94.62 87 SER A O 1
ATOM 672 N N . ALA A 1 88 ? -10.648 23.828 20.047 1 91 88 ALA A N 1
ATOM 673 C CA . ALA A 1 88 ? -11.547 23.359 19 1 91 88 ALA A CA 1
ATOM 674 C C . ALA A 1 88 ? -11.43 24.219 17.75 1 91 88 ALA A C 1
ATOM 676 O O . ALA A 1 88 ? -11.609 23.734 16.625 1 91 88 ALA A O 1
ATOM 677 N N . GLY A 1 89 ? -10.953 25.406 17.859 1 95.12 89 GLY A N 1
ATOM 678 C CA . GLY A 1 89 ? -10.852 26.297 16.719 1 95.12 89 GLY A CA 1
ATOM 679 C C . GLY A 1 89 ? -9.5 26.234 16.016 1 95.12 89 GLY A C 1
ATOM 680 O O . GLY A 1 89 ? -9.32 26.797 14.938 1 95.12 89 GLY A O 1
ATOM 681 N N . ASP A 1 90 ? -8.57 25.438 16.516 1 98.44 90 ASP A N 1
ATOM 682 C CA . ASP A 1 90 ? -7.23 25.344 15.93 1 98.44 90 ASP A CA 1
ATOM 683 C C . ASP A 1 90 ? -7.223 24.391 14.734 1 98.44 90 ASP A C 1
ATOM 685 O O . ASP A 1 90 ? -8.117 23.547 14.586 1 98.44 90 ASP A O 1
ATOM 689 N N . GLY A 1 91 ? -6.27 24.688 13.844 1 98.69 91 GLY A N 1
ATOM 690 C CA . GLY A 1 91 ? -6.074 23.844 12.68 1 98.69 91 GLY A CA 1
ATOM 691 C C . GLY A 1 91 ? -4.848 22.953 12.789 1 98.69 91 GLY A C 1
ATOM 692 O O . GLY A 1 91 ? -3.932 23.25 13.562 1 98.69 91 GLY A O 1
ATOM 693 N N . GLU A 1 92 ? -4.832 21.875 12.055 1 98.88 92 GLU A N 1
ATOM 694 C CA . GLU A 1 92 ? -3.703 20.953 12.039 1 98.88 92 GLU A CA 1
ATOM 695 C C . GLU A 1 92 ? -3.391 20.5 10.617 1 98.88 92 GLU A C 1
ATOM 697 O O . GLU A 1 92 ? -4.301 20.172 9.844 1 98.88 92 GLU A O 1
ATOM 702 N N . LEU A 1 93 ? -2.15 20.641 10.219 1 98.81 93 LEU A N 1
ATOM 703 C CA . LEU A 1 93 ? -1.653 19.828 9.109 1 98.81 93 LEU A CA 1
ATOM 704 C C . LEU A 1 93 ? -1.501 18.375 9.523 1 98.81 93 LEU A C 1
ATOM 706 O O . LEU A 1 93 ? -0.599 18.031 10.289 1 98.81 93 LEU A O 1
ATOM 710 N N . LYS A 1 94 ? -2.346 17.562 9.008 1 98.56 94 LYS A N 1
ATOM 711 C CA . LYS A 1 94 ? -2.473 16.188 9.508 1 98.56 94 LYS A CA 1
ATOM 712 C C . LYS A 1 94 ? -1.518 15.25 8.781 1 98.56 94 LYS A C 1
ATOM 714 O O . LYS A 1 94 ? -1.08 14.242 9.344 1 98.56 94 LYS A O 1
ATOM 719 N N . ARG A 1 95 ? -1.289 15.469 7.504 1 98.31 95 ARG A N 1
ATOM 720 C CA . ARG A 1 95 ? -0.406 14.68 6.656 1 98.31 95 ARG A CA 1
ATOM 721 C C . ARG A 1 95 ? 0.23 15.539 5.57 1 98.31 95 ARG A C 1
ATOM 723 O O . ARG A 1 95 ? -0.406 16.453 5.043 1 98.31 95 ARG A O 1
ATOM 730 N N . LEU A 1 96 ? 1.395 15.273 5.254 1 98.5 96 LEU A N 1
ATOM 731 C CA . LEU A 1 96 ? 2.104 15.797 4.094 1 98.5 96 LEU A CA 1
ATOM 732 C C . LEU A 1 96 ? 3.176 14.82 3.625 1 98.5 96 LEU A C 1
ATOM 734 O O . LEU A 1 96 ? 4.258 14.75 4.215 1 98.5 96 LEU A O 1
ATOM 738 N N . TYR A 1 97 ? 2.838 14.117 2.568 1 97.88 97 TYR A N 1
ATOM 739 C CA . TYR A 1 97 ? 3.709 13.047 2.1 1 97.88 97 TYR A CA 1
ATOM 740 C C . TYR A 1 97 ? 3.881 13.102 0.587 1 97.88 97 TYR A C 1
ATOM 742 O O . TYR A 1 97 ? 2.93 13.398 -0.141 1 97.88 97 TYR A O 1
ATOM 750 N N . LEU A 1 98 ? 5.047 12.891 0.135 1 97.12 98 LEU A N 1
ATOM 751 C CA . LEU A 1 98 ? 5.406 12.641 -1.258 1 97.12 98 LEU A CA 1
ATOM 752 C C . LEU A 1 98 ? 6.152 11.32 -1.402 1 97.12 98 LEU A C 1
ATOM 754 O O . LEU A 1 98 ? 6.961 10.961 -0.544 1 97.12 98 LEU A O 1
ATOM 758 N N . LEU A 1 99 ? 5.863 10.609 -2.518 1 96.25 99 LEU A N 1
ATOM 759 C CA . LEU A 1 99 ? 6.742 9.484 -2.824 1 96.25 99 LEU A CA 1
ATOM 760 C C . LEU A 1 99 ? 8.195 9.938 -2.904 1 96.25 99 LEU A C 1
ATOM 762 O O . LEU A 1 99 ? 8.477 11.078 -3.283 1 96.25 99 LEU A O 1
ATOM 766 N N . ARG A 1 100 ? 9.086 9.125 -2.562 1 93.44 100 ARG A N 1
ATOM 767 C CA . ARG A 1 100 ? 10.5 9.438 -2.393 1 93.44 100 ARG A CA 1
ATOM 768 C C . ARG A 1 100 ? 11.07 10.102 -3.639 1 93.44 100 ARG A C 1
ATOM 770 O O . ARG A 1 100 ? 11.781 11.102 -3.545 1 93.44 100 ARG A O 1
ATOM 777 N N . GLU A 1 101 ? 10.703 9.617 -4.762 1 89.94 101 GLU A N 1
ATOM 778 C CA . GLU A 1 101 ? 11.273 10.094 -6.016 1 89.94 101 GLU A CA 1
ATOM 779 C C . GLU A 1 101 ? 10.742 11.484 -6.367 1 89.94 101 GLU A C 1
ATOM 781 O O . GLU A 1 101 ? 11.289 12.164 -7.234 1 89.94 101 GLU A O 1
ATOM 786 N N . ALA A 1 102 ? 9.672 11.844 -5.68 1 90.06 102 ALA A N 1
ATOM 787 C CA . ALA A 1 102 ? 9.062 13.141 -5.945 1 90.06 102 ALA A CA 1
ATOM 788 C C . ALA A 1 102 ? 9.516 14.18 -4.926 1 90.06 102 ALA A C 1
ATOM 790 O O . ALA A 1 102 ? 9.141 15.352 -5.016 1 90.06 102 ALA A O 1
ATOM 791 N N . GLN A 1 103 ? 10.344 13.781 -3.998 1 90.56 103 GLN A N 1
ATOM 792 C CA . GLN A 1 103 ? 10.797 14.688 -2.951 1 90.56 103 GLN A CA 1
ATOM 793 C C . GLN A 1 103 ? 11.945 15.562 -3.439 1 90.56 103 GLN A C 1
ATOM 795 O O . GLN A 1 103 ? 12.594 15.242 -4.441 1 90.56 103 GLN A O 1
ATOM 800 N N . GLY A 1 104 ? 12.141 16.719 -2.842 1 87.31 104 GLY A N 1
ATOM 801 C CA . GLY A 1 104 ? 13.242 17.609 -3.168 1 87.31 104 GLY A CA 1
ATOM 802 C C . GLY A 1 104 ? 13.008 18.406 -4.43 1 87.31 104 GLY A C 1
ATOM 803 O O . GLY A 1 104 ? 13.945 18.953 -5.016 1 87.31 104 GLY A O 1
ATOM 804 N N . SER A 1 105 ? 11.75 18.453 -4.922 1 87.06 105 SER A N 1
ATOM 805 C CA . SER A 1 105 ? 11.438 19.141 -6.172 1 87.06 105 SER A CA 1
ATOM 806 C C . SER A 1 105 ? 10.695 20.453 -5.918 1 87.06 105 SER A C 1
ATOM 808 O O . SER A 1 105 ? 10.312 21.141 -6.863 1 87.06 105 SER A O 1
ATOM 810 N N . GLY A 1 106 ? 10.5 20.75 -4.672 1 92.19 106 GLY A N 1
ATOM 811 C CA . GLY A 1 106 ? 9.727 21.953 -4.359 1 92.19 106 GLY A CA 1
ATOM 812 C C . GLY A 1 106 ? 8.242 21.688 -4.227 1 92.19 106 GLY A C 1
ATOM 813 O O . GLY A 1 106 ? 7.492 22.547 -3.76 1 92.19 106 GLY A O 1
ATOM 814 N N . GLU A 1 107 ? 7.816 20.516 -4.465 1 95.38 107 GLU A N 1
ATOM 815 C CA . GLU A 1 107 ? 6.398 20.172 -4.453 1 95.38 107 GLU A CA 1
ATOM 816 C C . GLU A 1 107 ? 5.852 20.109 -3.029 1 95.38 107 GLU A C 1
ATOM 818 O O . GLU A 1 107 ? 4.664 20.359 -2.805 1 95.38 107 GLU A O 1
ATOM 823 N N . GLY A 1 108 ? 6.727 19.859 -2.08 1 96.88 108 GLY A N 1
ATOM 824 C CA . GLY A 1 108 ? 6.316 19.922 -0.686 1 96.88 108 GLY A CA 1
ATOM 825 C C . GLY A 1 108 ? 5.828 21.281 -0.263 1 96.88 108 GLY A C 1
ATOM 826 O O . GLY A 1 108 ? 4.816 21.406 0.433 1 96.88 108 GLY A O 1
ATOM 827 N N . GLY A 1 109 ? 6.57 22.25 -0.698 1 97.56 109 GLY A N 1
ATOM 828 C CA . GLY A 1 109 ? 6.172 23.625 -0.415 1 97.56 109 GLY A CA 1
ATOM 829 C C . GLY A 1 109 ? 4.836 23.984 -1.029 1 97.56 109 GLY A C 1
ATOM 830 O O . GLY A 1 109 ? 4.016 24.656 -0.389 1 97.56 109 GLY A O 1
ATOM 831 N N . ARG A 1 110 ? 4.641 23.547 -2.264 1 97.44 110 ARG A N 1
ATOM 832 C CA . ARG A 1 110 ? 3.385 23.828 -2.953 1 97.44 110 ARG A CA 1
ATOM 833 C C . ARG A 1 110 ? 2.205 23.203 -2.207 1 97.44 110 ARG A C 1
ATOM 835 O O . ARG A 1 110 ? 1.163 23.844 -2.051 1 97.44 110 ARG A O 1
ATOM 842 N N . MET A 1 111 ? 2.324 22.031 -1.753 1 98.38 111 MET A N 1
ATOM 843 C CA . MET A 1 111 ? 1.283 21.344 -0.989 1 98.38 111 MET A CA 1
ATOM 844 C C . MET A 1 111 ? 1.052 22.031 0.352 1 98.38 111 MET A C 1
ATOM 846 O O . MET A 1 111 ? -0.092 22.219 0.769 1 98.38 111 MET A O 1
ATOM 850 N N . MET A 1 112 ? 2.127 22.422 0.951 1 98.56 112 MET A N 1
ATOM 851 C CA . MET A 1 112 ? 2.047 23.109 2.232 1 98.56 112 MET A CA 1
ATOM 852 C C . MET A 1 112 ? 1.306 24.438 2.086 1 98.56 112 MET A C 1
ATOM 854 O O . MET A 1 112 ? 0.431 24.766 2.893 1 98.56 112 MET A O 1
ATOM 858 N N . ASP A 1 113 ? 1.646 25.172 1.06 1 98.56 113 ASP A N 1
ATOM 859 C CA . ASP A 1 113 ? 1.003 26.469 0.822 1 98.56 113 ASP A CA 1
ATOM 860 C C . ASP A 1 113 ? -0.503 26.297 0.633 1 98.56 113 ASP A C 1
ATOM 862 O O . ASP A 1 113 ? -1.29 27.078 1.167 1 98.56 113 ASP A O 1
ATOM 866 N N . ALA A 1 114 ? -0.891 25.281 -0.073 1 98.69 114 ALA A N 1
ATOM 867 C CA . ALA A 1 114 ? -2.311 25.016 -0.291 1 98.69 114 ALA A CA 1
ATOM 868 C C . ALA A 1 114 ? -3.014 24.688 1.021 1 98.69 114 ALA A C 1
ATOM 870 O O . ALA A 1 114 ? -4.117 25.172 1.285 1 98.69 114 ALA A O 1
ATOM 871 N N . ALA A 1 115 ? -2.391 23.891 1.799 1 98.75 115 ALA A N 1
ATOM 872 C CA . ALA A 1 115 ? -2.963 23.5 3.086 1 98.75 115 ALA A CA 1
ATOM 873 C C . ALA A 1 115 ? -3.082 24.703 4.02 1 98.75 115 ALA A C 1
ATOM 875 O O . ALA A 1 115 ? -4.105 24.875 4.684 1 98.75 115 ALA A O 1
ATOM 876 N N . MET A 1 116 ? -2.082 25.531 4.016 1 98.31 116 MET A N 1
ATOM 877 C CA . MET A 1 116 ? -2.076 26.719 4.867 1 98.31 116 MET A CA 1
ATOM 878 C C . MET A 1 116 ? -3.176 27.688 4.449 1 98.31 116 MET A C 1
ATOM 880 O O . MET A 1 116 ? -3.881 28.234 5.297 1 98.31 116 MET A O 1
ATOM 884 N N . GLU A 1 117 ? -3.252 27.875 3.156 1 98.5 117 GLU A N 1
ATOM 885 C CA . GLU A 1 117 ? -4.305 28.75 2.648 1 98.5 117 GLU A CA 1
ATOM 886 C C . GLU A 1 117 ? -5.684 28.281 3.1 1 98.5 117 GLU A C 1
ATOM 888 O O . GLU A 1 117 ? -6.516 29.094 3.525 1 98.5 117 GLU A O 1
ATOM 893 N N . TRP A 1 118 ? -5.902 27.062 3.02 1 98.56 118 TRP A N 1
ATOM 894 C CA . TRP A 1 118 ? -7.184 26.484 3.42 1 98.56 118 TRP A CA 1
ATOM 895 C C . TRP A 1 118 ? -7.379 26.594 4.926 1 98.56 118 TRP A C 1
ATOM 897 O O . TRP A 1 118 ? -8.469 26.922 5.395 1 98.56 118 TRP A O 1
ATOM 907 N N . LEU A 1 119 ? -6.371 26.297 5.688 1 98.38 119 LEU A N 1
ATOM 908 C CA . LEU A 1 119 ? -6.453 26.312 7.145 1 98.38 119 LEU A CA 1
ATOM 909 C C . LEU A 1 119 ? -6.734 27.734 7.652 1 98.38 119 LEU A C 1
ATOM 911 O O . LEU A 1 119 ? -7.371 27.906 8.695 1 98.38 119 LEU A O 1
ATOM 915 N N . LEU A 1 120 ? -6.336 28.703 6.863 1 98.19 120 LEU A N 1
ATOM 916 C CA . LEU A 1 120 ? -6.441 30.094 7.328 1 98.19 120 LEU A CA 1
ATOM 917 C C . LEU A 1 120 ? -7.543 30.828 6.578 1 98.19 120 LEU A C 1
ATOM 919 O O . LEU A 1 120 ? -7.637 32.062 6.664 1 98.19 120 LEU A O 1
ATOM 923 N N . ARG A 1 121 ? -8.312 30.094 5.832 1 97.12 121 ARG A N 1
ATOM 924 C CA . ARG A 1 121 ? -9.273 30.688 4.898 1 97.12 121 ARG A CA 1
ATOM 925 C C . ARG A 1 121 ? -10.289 31.547 5.633 1 97.12 121 ARG A C 1
ATOM 927 O O . ARG A 1 121 ? -10.805 32.531 5.078 1 97.12 121 ARG A O 1
ATOM 934 N N . ASP A 1 122 ? -10.578 31.281 6.875 1 96.06 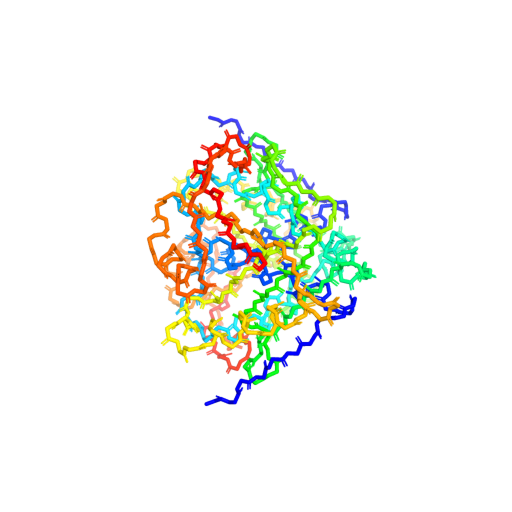122 ASP A N 1
ATOM 935 C CA . ASP A 1 122 ? -11.594 32 7.648 1 96.06 122 ASP A CA 1
ATOM 936 C C . ASP A 1 122 ? -10.945 32.969 8.641 1 96.06 122 ASP A C 1
ATOM 938 O O . ASP A 1 122 ? -11.578 33.375 9.609 1 96.06 122 ASP A O 1
ATOM 942 N N . GLY A 1 123 ? -9.633 33.281 8.461 1 96.56 123 GLY A N 1
ATOM 943 C CA . GLY A 1 123 ? -8.922 34.188 9.328 1 96.56 123 GLY A CA 1
ATOM 944 C C . GLY A 1 123 ? -7.797 33.531 10.102 1 96.56 123 GLY A C 1
ATOM 945 O O . GLY A 1 123 ? -7.586 32.344 9.992 1 96.56 123 GLY A O 1
ATOM 946 N N . PRO A 1 124 ? -7.133 34.469 10.867 1 96.75 124 PRO A N 1
ATOM 947 C CA . PRO A 1 124 ? -6 33.938 11.633 1 96.75 124 PRO A CA 1
ATOM 948 C C . PRO A 1 124 ? -6.422 32.938 12.711 1 96.75 124 PRO A C 1
ATOM 950 O O . PRO A 1 124 ? -7.48 33.125 13.32 1 96.75 124 PRO A O 1
ATOM 953 N N . ARG A 1 125 ? -5.699 31.875 12.938 1 97.69 125 ARG A N 1
ATOM 954 C CA . ARG A 1 125 ? -5.859 30.891 14.008 1 97.69 125 ARG A CA 1
ATOM 955 C C . ARG A 1 125 ? -4.551 30.141 14.258 1 97.69 125 ARG A C 1
ATOM 957 O O . ARG A 1 125 ? -3.625 30.219 13.453 1 97.69 125 ARG A O 1
ATOM 964 N N . THR A 1 126 ? -4.484 29.453 15.367 1 98.5 126 THR A N 1
ATOM 965 C CA . THR A 1 126 ? -3.328 28.641 15.719 1 98.5 126 THR A CA 1
ATOM 966 C C . THR A 1 126 ? -3.314 27.344 14.906 1 98.5 126 THR A C 1
ATOM 968 O O . THR A 1 126 ? -4.359 26.719 14.703 1 98.5 126 THR A O 1
ATOM 971 N N . LEU A 1 127 ? -2.141 27.016 14.422 1 98.88 127 LEU A N 1
ATOM 972 C CA . LEU A 1 127 ? -1.954 25.797 13.641 1 98.88 127 LEU A CA 1
ATOM 973 C C . LEU A 1 127 ? -0.99 24.844 14.336 1 98.88 127 LEU A C 1
ATOM 975 O O . LEU A 1 127 ? -0.066 25.281 15.023 1 98.88 127 LEU A O 1
ATOM 979 N N . TRP A 1 128 ? -1.206 23.547 14.109 1 98.88 128 TRP A N 1
ATOM 980 C CA . TRP A 1 128 ? -0.429 22.5 14.758 1 98.88 128 TRP A CA 1
ATOM 981 C C . TRP A 1 128 ? 0.028 21.453 13.75 1 98.88 128 TRP A C 1
ATOM 983 O O . TRP A 1 128 ? -0.595 21.281 12.695 1 98.88 128 TRP A O 1
ATOM 993 N N . VAL A 1 129 ? 1.076 20.828 14.078 1 98.81 129 VAL A N 1
ATOM 994 C CA . VAL A 1 129 ? 1.532 19.672 13.305 1 98.81 129 VAL A CA 1
ATOM 995 C C . VAL A 1 129 ? 2.369 18.75 14.195 1 98.81 129 VAL A C 1
ATOM 997 O O . VAL A 1 129 ? 3.111 19.219 15.055 1 98.81 129 VAL A O 1
ATOM 1000 N N . GLY A 1 130 ? 2.145 17.5 14.086 1 98.69 130 GLY A N 1
ATOM 1001 C CA . GLY A 1 130 ? 3.018 16.5 14.688 1 98.69 130 GLY A CA 1
ATOM 1002 C C . GLY A 1 130 ? 4.121 16.031 13.75 1 98.69 130 GLY A C 1
ATOM 1003 O O . GLY A 1 130 ? 3.906 15.898 12.547 1 98.69 130 GLY A O 1
ATOM 1004 N N . VAL A 1 131 ? 5.305 15.742 14.336 1 98.69 131 VAL A N 1
ATOM 1005 C CA . VAL A 1 131 ? 6.43 15.312 13.508 1 98.69 131 VAL A CA 1
ATOM 1006 C C . VAL A 1 131 ? 7.332 14.383 14.312 1 98.69 131 VAL A C 1
ATOM 1008 O O . VAL A 1 131 ? 7.562 14.602 15.5 1 98.69 131 VAL A O 1
ATOM 1011 N N . TRP A 1 132 ? 7.812 13.281 13.641 1 98.31 132 TRP A N 1
ATOM 1012 C CA . TRP A 1 132 ? 8.703 12.312 14.266 1 98.31 132 TRP A CA 1
ATOM 1013 C C . TRP A 1 132 ? 9.969 12.984 14.781 1 98.31 132 TRP A C 1
ATOM 1015 O O . TRP A 1 132 ? 10.555 13.828 14.094 1 98.31 132 TRP A O 1
ATOM 1025 N N . SER A 1 133 ? 10.445 12.594 15.93 1 98.44 133 SER A N 1
ATOM 1026 C CA . SER A 1 133 ? 11.523 13.273 16.641 1 98.44 133 SER A CA 1
ATOM 1027 C C . SER A 1 133 ? 12.836 13.18 15.859 1 98.44 133 SER A C 1
ATOM 1029 O O . SER A 1 133 ? 13.719 14.023 16.031 1 98.44 133 SER A O 1
ATOM 1031 N N . GLN A 1 134 ? 12.906 12.203 14.961 1 97.62 134 GLN A N 1
ATOM 1032 C CA . GLN A 1 134 ? 14.156 12.047 14.234 1 97.62 134 GLN A CA 1
ATOM 1033 C C . GLN A 1 134 ? 14 12.445 12.766 1 97.62 134 GLN A C 1
ATOM 1035 O O . GLN A 1 134 ? 14.891 12.203 11.953 1 97.62 134 GLN A O 1
ATOM 1040 N N . ASN A 1 135 ? 12.859 12.938 12.438 1 97.25 135 ASN A N 1
ATOM 1041 C CA . ASN A 1 135 ? 12.672 13.469 11.094 1 97.25 135 ASN A CA 1
ATOM 1042 C C . ASN A 1 135 ? 13.164 14.914 10.992 1 97.25 135 ASN A C 1
ATOM 1044 O O . ASN A 1 135 ? 12.359 15.836 10.875 1 97.25 135 ASN A O 1
ATOM 1048 N N . PHE A 1 136 ? 14.445 15.094 10.898 1 97.12 136 PHE A N 1
ATOM 1049 C CA . PHE A 1 136 ? 15.086 16.406 10.969 1 97.12 136 PHE A CA 1
ATOM 1050 C C . PHE A 1 136 ? 14.727 17.25 9.75 1 97.12 136 PHE A C 1
ATOM 1052 O O . PHE A 1 136 ? 14.602 18.469 9.852 1 97.12 136 PHE A O 1
ATOM 1059 N N . GLY A 1 137 ? 14.562 16.578 8.625 1 95.44 137 GLY A N 1
ATOM 1060 C CA . GLY A 1 137 ? 14.164 17.312 7.434 1 95.44 137 GLY A CA 1
ATOM 1061 C C . GLY A 1 137 ? 12.797 17.953 7.551 1 95.44 137 GLY A C 1
ATOM 1062 O O . GLY A 1 137 ? 12.633 19.125 7.227 1 95.44 137 GLY A O 1
ATOM 1063 N N . ALA A 1 138 ? 11.852 17.219 8.039 1 97.12 138 ALA A N 1
ATOM 1064 C CA . ALA A 1 138 ? 10.5 17.75 8.227 1 97.12 138 ALA A CA 1
ATOM 1065 C C . ALA A 1 138 ? 10.477 18.859 9.281 1 97.12 138 ALA A C 1
ATOM 1067 O O . ALA A 1 138 ? 9.773 19.859 9.125 1 97.12 138 ALA A O 1
ATOM 1068 N N . GLN A 1 139 ? 11.234 18.656 10.328 1 98.12 139 GLN A N 1
ATOM 1069 C CA . GLN A 1 139 ? 11.305 19.672 11.383 1 98.12 139 GLN A CA 1
ATOM 1070 C C . GLN A 1 139 ? 11.812 21 10.836 1 98.12 139 GLN A C 1
ATOM 1072 O O . GLN A 1 139 ? 11.234 22.047 11.117 1 98.12 139 GLN A O 1
ATOM 1077 N N . ARG A 1 140 ? 12.844 20.938 10.047 1 97.62 140 ARG A N 1
ATOM 1078 C CA . ARG A 1 140 ? 13.359 22.141 9.414 1 97.62 140 ARG A CA 1
ATOM 1079 C C . ARG A 1 140 ? 12.336 22.75 8.469 1 97.62 140 ARG A C 1
ATOM 1081 O O . ARG A 1 140 ? 12.156 23.969 8.438 1 97.62 140 ARG A O 1
ATOM 1088 N N . PHE A 1 141 ? 11.703 21.922 7.727 1 97.81 141 PHE A N 1
ATOM 1089 C CA . PHE A 1 141 ? 10.672 22.328 6.781 1 97.81 141 PHE A CA 1
ATOM 1090 C C . PHE A 1 141 ? 9.562 23.094 7.492 1 97.81 141 PHE A C 1
ATOM 1092 O O . PHE A 1 141 ? 9.188 24.203 7.078 1 97.81 141 PHE A O 1
ATOM 1099 N N . TYR A 1 142 ? 9.047 22.594 8.594 1 98.56 142 TYR A N 1
ATOM 1100 C CA . TYR A 1 142 ? 7.938 23.203 9.32 1 98.56 142 TYR A CA 1
ATOM 1101 C C . TYR A 1 142 ? 8.383 24.484 10.016 1 98.56 142 TYR A C 1
ATOM 1103 O O . TYR A 1 142 ? 7.602 25.422 10.164 1 98.56 142 TYR A O 1
ATOM 1111 N N . SER A 1 143 ? 9.648 24.469 10.445 1 98.44 143 SER A N 1
ATOM 1112 C CA . SER A 1 143 ? 10.18 25.656 11.094 1 98.44 143 SER A CA 1
ATOM 1113 C C . SER A 1 143 ? 10.164 26.859 10.141 1 98.44 143 SER A C 1
ATOM 1115 O O . SER A 1 143 ? 9.93 27.984 10.562 1 98.44 143 SER A O 1
ATOM 1117 N N . ARG A 1 144 ? 10.359 26.609 8.867 1 97.75 144 ARG A N 1
ATOM 1118 C CA . ARG A 1 144 ? 10.336 27.656 7.855 1 97.75 144 ARG A CA 1
ATOM 1119 C C . ARG A 1 144 ? 8.945 28.266 7.719 1 97.75 144 ARG A C 1
ATOM 1121 O O . ARG A 1 144 ? 8.789 29.375 7.211 1 97.75 144 ARG A O 1
ATOM 1128 N N . TYR A 1 145 ? 7.996 27.578 8.164 1 98.12 145 TYR A N 1
ATOM 1129 C CA . TYR A 1 145 ? 6.621 28.062 8.086 1 98.12 145 TYR A CA 1
ATOM 1130 C C . TYR A 1 145 ? 6.16 28.625 9.422 1 98.12 145 TYR A C 1
ATOM 1132 O O . TYR A 1 145 ? 4.973 28.891 9.617 1 98.12 145 TYR A O 1
ATOM 1140 N N . GLY A 1 146 ? 7.082 28.719 10.367 1 98.38 146 GLY A N 1
ATOM 1141 C CA . GLY A 1 146 ? 6.793 29.406 11.609 1 98.38 146 GLY A CA 1
ATOM 1142 C C . GLY A 1 146 ? 6.363 28.469 12.727 1 98.38 146 GLY A C 1
ATOM 1143 O O . GLY A 1 146 ? 5.91 28.922 13.781 1 98.38 146 GLY A O 1
ATOM 1144 N N . PHE A 1 147 ? 6.559 27.156 12.539 1 98.88 147 PHE A N 1
ATOM 1145 C CA . PHE A 1 147 ? 6.207 26.188 13.578 1 98.88 147 PHE A CA 1
ATOM 1146 C C . PHE A 1 147 ? 7.344 26.031 14.578 1 98.88 147 PHE A C 1
ATOM 1148 O O . PHE A 1 147 ? 8.516 26.016 14.203 1 98.88 147 PHE A O 1
ATOM 1155 N N . GLU A 1 148 ? 6.93 25.891 15.891 1 98.69 148 GLU A N 1
ATOM 1156 C CA . GLU A 1 148 ? 7.898 25.688 16.969 1 98.69 148 GLU A CA 1
ATOM 1157 C C . GLU A 1 148 ? 7.484 24.531 17.875 1 98.69 148 GLU A C 1
ATOM 1159 O O . GLU A 1 148 ? 6.297 24.344 18.141 1 98.69 148 GLU A O 1
ATOM 1164 N N . LYS A 1 149 ? 8.438 23.859 18.406 1 98.81 149 LYS A N 1
ATOM 1165 C CA . LYS A 1 149 ? 8.141 22.734 19.281 1 98.81 149 LYS A CA 1
ATOM 1166 C C . LYS A 1 149 ? 7.574 23.219 20.609 1 98.81 149 LYS A C 1
ATOM 1168 O O . LYS A 1 149 ? 8.172 24.062 21.281 1 98.81 149 LYS A O 1
ATOM 1173 N N . VAL A 1 150 ? 6.48 22.594 21.016 1 98.75 150 VAL A N 1
ATOM 1174 C CA . VAL A 1 150 ? 5.852 23.031 22.25 1 98.75 150 VAL A CA 1
ATOM 1175 C C . VAL A 1 150 ? 5.508 21.828 23.125 1 98.75 150 VAL A C 1
ATOM 1177 O O . VAL A 1 150 ? 4.988 21.969 24.234 1 98.75 150 VAL A O 1
ATOM 1180 N N . GLY A 1 151 ? 5.754 20.656 22.641 1 98.69 151 GLY A N 1
ATOM 1181 C CA . GLY A 1 151 ? 5.453 19.453 23.391 1 98.69 151 GLY A CA 1
ATOM 1182 C C . GLY A 1 151 ? 5.848 18.172 22.672 1 98.69 151 GLY A C 1
ATOM 1183 O O . GLY A 1 151 ? 6.555 18.234 21.656 1 98.69 151 GLY A O 1
ATOM 1184 N N . GLU A 1 152 ? 5.562 17.109 23.297 1 98.62 152 GLU A N 1
ATOM 1185 C CA . GLU A 1 152 ? 5.832 15.797 22.719 1 98.62 152 GLU A CA 1
ATOM 1186 C C . GLU A 1 152 ? 4.801 14.766 23.156 1 98.62 152 GLU A C 1
ATOM 1188 O O . GLU A 1 152 ? 4.062 14.992 24.125 1 98.62 152 GLU A O 1
ATOM 1193 N N . TYR A 1 153 ? 4.672 13.711 22.469 1 98.31 153 TYR A N 1
ATOM 1194 C CA . TYR A 1 153 ? 3.814 12.578 22.797 1 98.31 153 TYR A CA 1
ATOM 1195 C C . TYR A 1 153 ? 4.305 11.305 22.125 1 98.31 153 TYR A C 1
ATOM 1197 O O . TYR A 1 153 ? 5.23 11.344 21.312 1 98.31 153 TYR A O 1
ATOM 1205 N N . LEU A 1 154 ? 3.744 10.195 22.516 1 98.25 154 LEU A N 1
ATOM 1206 C CA . LEU A 1 154 ? 4.086 8.906 21.906 1 98.25 154 LEU A CA 1
ATOM 1207 C C . LEU A 1 154 ? 3.037 8.5 20.891 1 98.25 154 LEU A C 1
ATOM 1209 O O . LEU A 1 154 ? 1.866 8.32 21.219 1 98.25 154 LEU A O 1
ATOM 1213 N N . PHE A 1 155 ? 3.465 8.453 19.672 1 96.94 155 PHE A N 1
ATOM 1214 C CA . PHE A 1 155 ? 2.596 8.078 18.562 1 96.94 155 PHE A CA 1
ATOM 1215 C C . PHE A 1 155 ? 2.588 6.57 18.375 1 96.94 155 PHE A C 1
ATOM 1217 O O . PHE A 1 155 ? 3.637 5.965 18.141 1 96.94 155 PHE A O 1
ATOM 1224 N N . PRO A 1 156 ? 1.393 5.941 18.328 1 96.19 156 PRO A N 1
ATOM 1225 C CA . PRO A 1 156 ? 1.335 4.48 18.234 1 96.19 156 PRO A CA 1
ATOM 1226 C C . PRO A 1 156 ? 1.32 3.986 16.797 1 96.19 156 PRO A C 1
ATOM 1228 O O . PRO A 1 156 ? 0.585 4.523 15.961 1 96.19 156 PRO A O 1
ATOM 1231 N N . VAL A 1 157 ? 2.109 2.988 16.5 1 96.38 157 VAL A N 1
ATOM 1232 C CA . VAL A 1 157 ? 2.07 2.164 15.305 1 96.38 157 VAL A CA 1
ATOM 1233 C C . VAL A 1 157 ? 2.084 0.686 15.688 1 96.38 157 VAL A C 1
ATOM 1235 O O . VAL A 1 157 ? 3.145 0.118 15.953 1 96.38 157 VAL A O 1
ATOM 1238 N N . GLY A 1 158 ? 0.901 0.079 15.641 1 92.56 158 GLY A N 1
ATOM 1239 C CA . GLY A 1 158 ? 0.81 -1.228 16.281 1 92.56 158 GLY A CA 1
ATOM 1240 C C . GLY A 1 158 ? 1.231 -1.215 17.734 1 92.56 158 GLY A C 1
ATOM 1241 O O . GLY A 1 158 ? 0.699 -0.441 18.531 1 92.56 158 GLY A O 1
ATOM 1242 N N . GLU A 1 159 ? 2.26 -1.965 18.062 1 91.75 159 GLU A N 1
ATOM 1243 C CA . GLU A 1 159 ? 2.752 -2.033 19.422 1 91.75 159 GLU A CA 1
ATOM 1244 C C . GLU A 1 159 ? 3.873 -1.025 19.656 1 91.75 159 GLU A C 1
ATOM 1246 O O . GLU A 1 159 ? 4.305 -0.82 20.797 1 91.75 159 GLU A O 1
ATOM 1251 N N . ALA A 1 160 ? 4.324 -0.39 18.594 1 94.56 160 ALA A N 1
ATOM 1252 C CA . ALA A 1 160 ? 5.395 0.594 18.719 1 94.56 160 ALA A CA 1
ATOM 1253 C C . ALA A 1 160 ? 4.855 1.934 19.219 1 94.56 160 ALA A C 1
ATOM 1255 O O . ALA A 1 160 ? 3.689 2.262 19 1 94.56 160 ALA A O 1
ATOM 1256 N N . ARG A 1 161 ? 5.727 2.654 19.922 1 97.5 161 ARG A N 1
ATOM 1257 C CA . ARG A 1 161 ? 5.461 4.008 20.406 1 97.5 161 ARG A CA 1
ATOM 1258 C C . ARG A 1 161 ? 6.594 4.953 20.016 1 97.5 161 ARG A C 1
ATOM 1260 O O . ARG A 1 161 ? 7.664 4.93 20.625 1 97.5 161 ARG A O 1
ATOM 1267 N N . ASP A 1 162 ? 6.273 5.809 19.047 1 97.62 162 ASP A N 1
ATOM 1268 C CA . ASP A 1 162 ? 7.309 6.688 18.516 1 97.62 162 ASP A CA 1
ATOM 1269 C C . ASP A 1 162 ? 7.242 8.07 19.172 1 97.62 162 ASP A C 1
ATOM 1271 O O . ASP A 1 162 ? 6.168 8.664 19.266 1 97.62 162 ASP A O 1
ATOM 1275 N N . LEU A 1 163 ? 8.336 8.555 19.609 1 98.44 163 LEU A N 1
ATOM 1276 C CA . LEU A 1 163 ? 8.383 9.914 20.125 1 98.44 163 LEU A CA 1
ATOM 1277 C C . LEU A 1 163 ? 8.172 10.93 19.016 1 98.44 163 LEU A C 1
ATOM 1279 O O . LEU A 1 163 ? 8.969 11.008 18.078 1 98.44 163 LEU A O 1
ATOM 1283 N N . GLU A 1 164 ? 7.094 11.703 19.172 1 98.56 164 GLU A N 1
ATOM 1284 C CA . GLU A 1 164 ? 6.781 12.773 18.234 1 98.56 164 GLU A CA 1
ATOM 1285 C C . GLU A 1 164 ? 6.793 14.133 18.922 1 98.56 164 GLU A C 1
ATOM 1287 O O . GLU A 1 164 ? 6.43 14.25 20.094 1 98.56 164 GLU A O 1
ATOM 1292 N N . PHE A 1 165 ? 7.23 15.062 18.156 1 98.88 165 PHE A N 1
ATOM 1293 C CA . PHE A 1 165 ? 7.16 16.438 18.609 1 98.88 165 PHE A CA 1
ATOM 1294 C C . PHE A 1 165 ? 5.852 17.094 18.188 1 98.88 165 PHE A C 1
ATOM 1296 O O . PHE A 1 165 ? 5.359 16.844 17.078 1 98.88 165 PHE A O 1
ATOM 1303 N N . ILE A 1 166 ? 5.289 17.828 19.078 1 98.88 166 ILE A N 1
ATOM 1304 C CA . ILE A 1 166 ? 4.152 18.688 18.766 1 98.88 166 ILE A CA 1
ATOM 1305 C C . ILE A 1 166 ? 4.641 20.094 18.422 1 98.88 166 ILE A C 1
ATOM 1307 O O . ILE A 1 166 ? 5.273 20.766 19.25 1 98.88 166 ILE A O 1
ATOM 1311 N N . LEU A 1 167 ? 4.375 20.562 17.234 1 98.88 167 LEU A N 1
ATOM 1312 C CA . LEU A 1 167 ? 4.77 21.891 16.797 1 98.88 167 LEU A CA 1
ATOM 1313 C C . LEU A 1 167 ? 3.557 22.812 16.656 1 98.88 167 LEU A C 1
ATOM 1315 O O . LEU A 1 167 ? 2.463 22.344 16.328 1 98.88 167 LEU A O 1
ATOM 1319 N N . ARG A 1 168 ? 3.805 24.047 16.875 1 98.88 168 ARG A N 1
ATOM 1320 C CA . ARG A 1 168 ? 2.723 25.031 16.875 1 98.88 168 ARG A CA 1
ATOM 1321 C C . ARG A 1 168 ? 3.146 26.312 16.156 1 98.88 168 ARG A C 1
ATOM 1323 O O . ARG A 1 168 ? 4.293 26.75 16.281 1 98.88 168 ARG A O 1
ATOM 1330 N N . ARG A 1 169 ? 2.27 26.875 15.438 1 98.62 169 ARG A N 1
ATOM 1331 C CA . ARG A 1 169 ? 2.359 28.203 14.852 1 98.62 169 ARG A CA 1
ATOM 1332 C C . ARG A 1 169 ? 1.212 29.094 15.328 1 98.62 169 ARG A C 1
ATOM 1334 O O . ARG A 1 169 ? 0.048 28.828 15.023 1 98.62 169 ARG A O 1
ATOM 1341 N N . LEU A 1 170 ? 1.506 30.109 16 1 97 170 LEU A N 1
ATOM 1342 C CA . LEU A 1 170 ? 0.483 30.984 16.578 1 97 170 LEU A CA 1
ATOM 1343 C C . LEU A 1 170 ? -0.138 31.859 15.492 1 97 170 LEU A C 1
ATOM 1345 O O . LEU A 1 170 ? 0.488 32.125 14.461 1 97 170 LEU A O 1
ATOM 1349 N N . ALA A 1 171 ? -1.3 32.375 15.75 1 93.44 171 ALA A N 1
ATOM 1350 C CA . ALA A 1 171 ? -2.035 33.25 14.844 1 93.44 171 ALA A CA 1
ATOM 1351 C C . ALA A 1 171 ? -1.29 34.562 14.617 1 93.44 171 ALA A C 1
ATOM 1353 O O . ALA A 1 171 ? -0.589 35.031 15.516 1 93.44 171 ALA A O 1
ATOM 1354 N N . MET B 1 1 ? 7.602 -16.438 17.328 1 66.94 1 MET B N 1
ATOM 1355 C CA . MET B 1 1 ? 6.285 -15.844 17.094 1 66.94 1 MET B CA 1
ATOM 1356 C C . MET B 1 1 ? 5.438 -16.719 16.188 1 66.94 1 MET B C 1
ATOM 1358 O O . MET B 1 1 ? 5.973 -17.438 15.344 1 66.94 1 MET B O 1
ATOM 1362 N N . ALA B 1 2 ? 4.148 -16.906 16.641 1 85.31 2 ALA B N 1
ATOM 1363 C CA . ALA B 1 2 ? 3.342 -17.953 16.016 1 85.31 2 ALA B CA 1
ATOM 1364 C C . ALA B 1 2 ? 2.77 -17.484 14.68 1 85.31 2 ALA B C 1
ATOM 1366 O O . ALA B 1 2 ? 2.275 -16.359 14.57 1 85.31 2 ALA B O 1
ATOM 1367 N N . THR B 1 3 ? 3.07 -18.234 13.508 1 93.88 3 THR B N 1
ATOM 1368 C CA . THR B 1 3 ? 2.469 -17.938 12.219 1 93.88 3 THR B CA 1
ATOM 1369 C C . THR B 1 3 ? 1.323 -18.891 11.914 1 93.88 3 THR B C 1
ATOM 1371 O O . THR B 1 3 ? 1.352 -20.047 12.328 1 93.88 3 THR B O 1
ATOM 1374 N N . THR B 1 4 ? 0.294 -18.406 11.305 1 97.19 4 THR B N 1
ATOM 1375 C CA . THR B 1 4 ? -0.838 -19.203 10.852 1 97.19 4 THR B CA 1
ATOM 1376 C C . THR B 1 4 ? -1.115 -18.953 9.367 1 97.19 4 THR B C 1
ATOM 1378 O O . THR B 1 4 ? -0.918 -17.828 8.883 1 97.19 4 THR B O 1
ATOM 1381 N N . LEU B 1 5 ? -1.514 -19.969 8.68 1 98.25 5 LEU B N 1
ATOM 1382 C CA . LEU B 1 5 ? -1.947 -19.891 7.285 1 98.25 5 LEU B CA 1
ATOM 1383 C C . LEU B 1 5 ? -3.434 -20.203 7.16 1 98.25 5 LEU B C 1
ATOM 1385 O O . LEU B 1 5 ? -3.885 -21.266 7.598 1 98.25 5 LEU B O 1
ATOM 1389 N N . ARG B 1 6 ? -4.18 -19.281 6.594 1 98.44 6 ARG B N 1
ATOM 1390 C CA . ARG B 1 6 ? -5.613 -19.531 6.473 1 98.44 6 ARG B CA 1
ATOM 1391 C C . ARG B 1 6 ? -6.137 -19.047 5.121 1 98.44 6 ARG B C 1
ATOM 1393 O O . ARG B 1 6 ? -5.52 -18.203 4.473 1 98.44 6 ARG B O 1
ATOM 1400 N N . ARG B 1 7 ? -7.379 -19.578 4.766 1 98.69 7 ARG B N 1
ATOM 1401 C CA . ARG B 1 7 ? -8.086 -19.094 3.584 1 98.69 7 ARG B CA 1
ATOM 1402 C C . ARG B 1 7 ? -8.602 -17.688 3.797 1 98.69 7 ARG B C 1
ATOM 1404 O O . ARG B 1 7 ? -9.117 -17.359 4.871 1 98.69 7 ARG B O 1
ATOM 1411 N N . GLY B 1 8 ? -8.391 -16.844 2.781 1 98.69 8 GLY B N 1
ATOM 1412 C CA . GLY B 1 8 ? -8.992 -15.523 2.814 1 98.69 8 GLY B CA 1
ATOM 1413 C C . GLY B 1 8 ? -10.484 -15.539 2.508 1 98.69 8 GLY B C 1
ATOM 1414 O O . GLY B 1 8 ? -10.961 -16.422 1.787 1 98.69 8 GLY B O 1
ATOM 1415 N N . THR B 1 9 ? -11.219 -14.641 3.041 1 98.5 9 THR B N 1
ATOM 1416 C CA . THR B 1 9 ? -12.633 -14.43 2.754 1 98.5 9 THR B CA 1
ATOM 1417 C C . THR B 1 9 ? -12.867 -13.008 2.246 1 98.5 9 THR B C 1
ATOM 1419 O O . THR B 1 9 ? -11.953 -12.188 2.223 1 98.5 9 THR B O 1
ATOM 1422 N N . VAL B 1 10 ? -14.094 -12.711 1.871 1 98.5 10 VAL B N 1
ATOM 1423 C CA . VAL B 1 10 ? -14.438 -11.398 1.321 1 98.5 10 VAL B CA 1
ATOM 1424 C C . VAL B 1 10 ? -14.219 -10.32 2.381 1 98.5 10 VAL B C 1
ATOM 1426 O O . VAL B 1 10 ? -13.922 -9.172 2.051 1 98.5 10 VAL B O 1
ATOM 1429 N N . ASP B 1 11 ? -14.227 -10.695 3.662 1 97.88 11 ASP B N 1
ATOM 1430 C CA . ASP B 1 11 ? -14.016 -9.734 4.746 1 97.88 11 ASP B CA 1
ATOM 1431 C C . ASP B 1 11 ? -12.562 -9.297 4.82 1 97.88 11 ASP B C 1
ATOM 1433 O O . ASP B 1 11 ? -12.234 -8.312 5.492 1 97.88 11 ASP B O 1
ATOM 1437 N N . ASP B 1 12 ? -11.68 -9.969 4.074 1 98.25 12 ASP B N 1
ATOM 1438 C CA . ASP B 1 12 ? -10.25 -9.672 4.102 1 98.25 12 ASP B CA 1
ATOM 1439 C C . ASP B 1 12 ? -9.852 -8.773 2.928 1 98.25 12 ASP B C 1
ATOM 1441 O O . ASP B 1 12 ? -8.672 -8.5 2.721 1 98.25 12 ASP B O 1
ATOM 1445 N N . ALA B 1 13 ? -10.82 -8.273 2.189 1 98.38 13 ALA B N 1
ATOM 1446 C CA . ALA B 1 13 ? -10.531 -7.582 0.936 1 98.38 13 ALA B CA 1
ATOM 1447 C C . ALA B 1 13 ? -9.641 -6.367 1.173 1 98.38 13 ALA B C 1
ATOM 1449 O O . ALA B 1 13 ? -8.664 -6.156 0.449 1 98.38 13 ALA B O 1
ATOM 1450 N N . GLN B 1 14 ? -9.914 -5.621 2.203 1 97.38 14 GLN B N 1
ATOM 1451 C CA . GLN B 1 14 ? -9.109 -4.449 2.521 1 97.38 14 GLN B CA 1
ATOM 1452 C C . GLN B 1 14 ? -7.699 -4.852 2.947 1 97.38 14 GLN B C 1
ATOM 1454 O O . GLN B 1 14 ? -6.719 -4.254 2.504 1 97.38 14 GLN B O 1
ATOM 1459 N N . THR B 1 15 ? -7.637 -5.805 3.791 1 97.69 15 THR B N 1
ATOM 1460 C CA . THR B 1 15 ? -6.348 -6.316 4.246 1 97.69 15 THR B CA 1
ATOM 1461 C C . THR B 1 15 ? -5.516 -6.816 3.066 1 97.69 15 THR B C 1
ATOM 1463 O O . THR B 1 15 ? -4.332 -6.504 2.957 1 97.69 15 THR B O 1
ATOM 1466 N N . LEU B 1 16 ? -6.156 -7.512 2.203 1 98.44 16 LEU B N 1
ATOM 1467 C CA . LEU B 1 16 ? -5.465 -8.07 1.047 1 98.44 16 LEU B CA 1
ATOM 1468 C C . LEU B 1 16 ? -5.004 -6.961 0.106 1 98.44 16 LEU B C 1
ATOM 1470 O O . LEU B 1 16 ? -3.893 -7.02 -0.428 1 98.44 16 LEU B O 1
ATOM 1474 N N . SER B 1 17 ? -5.824 -6 -0.081 1 98.62 17 SER B N 1
ATOM 1475 C CA . SER B 1 17 ? -5.473 -4.867 -0.934 1 98.62 17 SER B CA 1
ATOM 1476 C C . SER B 1 17 ? -4.188 -4.195 -0.462 1 98.62 17 SER B C 1
ATOM 1478 O O . SER B 1 17 ? -3.232 -4.062 -1.231 1 98.62 17 SER B O 1
ATOM 1480 N N . LEU B 1 18 ? -4.086 -3.885 0.781 1 97.88 18 LEU B N 1
ATOM 1481 C CA . LEU B 1 18 ? -2.938 -3.18 1.34 1 97.88 18 LEU B CA 1
ATOM 1482 C C . LEU B 1 18 ? -1.71 -4.082 1.374 1 97.88 18 LEU B C 1
ATOM 1484 O O . LEU B 1 18 ? -0.604 -3.648 1.045 1 97.88 18 LEU B O 1
ATOM 1488 N N . LEU B 1 19 ? -1.926 -5.301 1.721 1 98 19 LEU B N 1
ATOM 1489 C CA . LEU B 1 19 ? -0.815 -6.246 1.806 1 98 19 LEU B CA 1
ATOM 1490 C C . LEU B 1 19 ? -0.229 -6.52 0.425 1 98 19 LEU B C 1
ATOM 1492 O O . LEU B 1 19 ? 0.992 -6.555 0.26 1 98 19 LEU B O 1
ATOM 1496 N N . ALA B 1 20 ? -1.082 -6.723 -0.514 1 98.38 20 ALA B N 1
ATOM 1497 C CA . ALA B 1 20 ? -0.628 -7.012 -1.872 1 98.38 20 ALA B CA 1
ATOM 1498 C C . ALA B 1 20 ? 0.13 -5.824 -2.461 1 98.38 20 ALA B C 1
ATOM 1500 O O . ALA B 1 20 ? 1.192 -5.996 -3.062 1 98.38 20 ALA B O 1
ATOM 1501 N N . ALA B 1 21 ? -0.409 -4.688 -2.234 1 97.94 21 ALA B N 1
ATOM 1502 C CA . ALA B 1 21 ? 0.264 -3.479 -2.699 1 97.94 21 ALA B CA 1
ATOM 1503 C C . ALA B 1 21 ? 1.63 -3.322 -2.039 1 97.94 21 ALA B C 1
ATOM 1505 O O . ALA B 1 21 ? 2.613 -2.988 -2.705 1 97.94 21 ALA B O 1
ATOM 1506 N N . ARG B 1 22 ? 1.707 -3.557 -0.784 1 96.88 22 ARG B N 1
ATOM 1507 C CA . ARG B 1 22 ? 2.949 -3.395 -0.035 1 96.88 22 ARG B CA 1
ATOM 1508 C C . ARG B 1 22 ? 3.984 -4.43 -0.461 1 96.88 22 ARG B C 1
ATOM 1510 O O . ARG B 1 22 ? 5.145 -4.09 -0.708 1 96.88 22 ARG B O 1
ATOM 1517 N N . THR B 1 23 ? 3.578 -5.637 -0.559 1 97.5 23 THR B N 1
ATOM 1518 C CA . THR B 1 23 ? 4.523 -6.691 -0.906 1 97.5 23 THR B CA 1
ATOM 1519 C C . THR B 1 23 ? 5.051 -6.5 -2.326 1 97.5 23 THR B C 1
ATOM 1521 O O . THR B 1 23 ? 6.246 -6.664 -2.576 1 97.5 23 THR B O 1
ATOM 1524 N N . PHE B 1 24 ? 4.152 -6.117 -3.258 1 97.75 24 PHE B N 1
ATOM 1525 C CA . PHE B 1 24 ? 4.594 -5.852 -4.621 1 97.75 24 PHE B CA 1
ATOM 1526 C C . PHE B 1 24 ? 5.59 -4.695 -4.652 1 97.75 24 PHE B C 1
ATOM 1528 O O . PHE B 1 24 ? 6.648 -4.797 -5.277 1 97.75 24 PHE B O 1
ATOM 1535 N N . SER B 1 25 ? 5.285 -3.629 -3.953 1 96.31 25 SER B N 1
ATOM 1536 C CA . SER B 1 25 ? 6.137 -2.443 -3.916 1 96.31 25 SER B CA 1
ATOM 1537 C C . SER B 1 25 ? 7.496 -2.758 -3.303 1 96.31 25 SER B C 1
ATOM 1539 O O . SER B 1 25 ? 8.531 -2.307 -3.803 1 96.31 25 SER B O 1
ATOM 1541 N N . GLU B 1 26 ? 7.488 -3.523 -2.232 1 94.31 26 GLU B N 1
ATOM 1542 C CA . GLU B 1 26 ? 8.742 -3.902 -1.582 1 94.31 26 GLU B CA 1
ATOM 1543 C C . GLU B 1 26 ? 9.633 -4.703 -2.525 1 94.31 26 GLU B C 1
ATOM 1545 O O . GLU B 1 26 ? 10.852 -4.535 -2.529 1 94.31 26 GLU B O 1
ATOM 1550 N N . THR B 1 27 ? 8.992 -5.547 -3.275 1 94.56 27 THR B N 1
ATOM 1551 C CA . THR B 1 27 ? 9.75 -6.5 -4.082 1 94.56 27 THR B CA 1
ATOM 1552 C C . THR B 1 27 ? 10.18 -5.863 -5.402 1 94.56 27 THR B C 1
ATOM 1554 O O . THR B 1 27 ? 11.312 -6.047 -5.844 1 94.56 27 THR B O 1
ATOM 1557 N N . PHE B 1 28 ? 9.289 -4.984 -6.027 1 95.88 28 PHE B N 1
ATOM 1558 C CA . PHE B 1 28 ? 9.523 -4.609 -7.418 1 95.88 28 PHE B CA 1
ATOM 1559 C C . PHE B 1 28 ? 9.469 -3.094 -7.582 1 95.88 28 PHE B C 1
ATOM 1561 O O . PHE B 1 28 ? 9.766 -2.572 -8.656 1 95.88 28 PHE B O 1
ATOM 1568 N N . GLY B 1 29 ? 9.102 -2.393 -6.535 1 94.44 29 GLY B N 1
ATOM 1569 C CA . GLY B 1 29 ? 8.836 -0.968 -6.66 1 94.44 29 GLY B CA 1
ATOM 1570 C C . GLY B 1 29 ? 9.992 -0.196 -7.262 1 94.44 29 GLY B C 1
ATOM 1571 O O . GLY B 1 29 ? 9.789 0.773 -7.996 1 94.44 29 GLY B O 1
ATOM 1572 N N . HIS B 1 30 ? 11.227 -0.664 -7.066 1 92.69 30 HIS B N 1
ATOM 1573 C CA . HIS B 1 30 ? 12.445 0.014 -7.496 1 92.69 30 HIS B CA 1
ATOM 1574 C C . HIS B 1 30 ? 12.594 -0.037 -9.016 1 92.69 30 HIS B C 1
ATOM 1576 O O . HIS B 1 30 ? 13.391 0.707 -9.586 1 92.69 30 HIS B O 1
ATOM 1582 N N . LEU B 1 31 ? 11.805 -0.789 -9.656 1 94.88 31 LEU B N 1
ATOM 1583 C CA . LEU B 1 31 ? 11.922 -1.002 -11.094 1 94.88 31 LEU B CA 1
ATOM 1584 C C . LEU B 1 31 ? 11.125 0.041 -11.867 1 94.88 31 LEU B C 1
ATOM 1586 O O . LEU B 1 31 ? 11.289 0.182 -13.078 1 94.88 31 LEU B O 1
ATOM 1590 N N . TYR B 1 32 ? 10.281 0.832 -11.102 1 95.81 32 TYR B N 1
ATOM 1591 C CA . TYR B 1 32 ? 9.289 1.619 -11.82 1 95.81 32 TYR B CA 1
ATOM 1592 C C . TYR B 1 32 ? 9.375 3.092 -11.43 1 95.81 32 TYR B C 1
ATOM 1594 O O . TYR B 1 32 ? 9.758 3.424 -10.312 1 95.81 32 TYR B O 1
ATOM 1602 N N . ARG B 1 33 ? 8.914 3.916 -12.516 1 94.12 33 ARG B N 1
ATOM 1603 C CA . ARG B 1 33 ? 8.57 5.285 -12.133 1 94.12 33 ARG B CA 1
ATOM 1604 C C . ARG B 1 33 ? 7.434 5.309 -11.125 1 94.12 33 ARG B C 1
ATOM 1606 O O . ARG B 1 33 ? 6.52 4.484 -11.188 1 94.12 33 ARG B O 1
ATOM 1613 N N . PRO B 1 34 ? 7.441 6.242 -10.242 1 93.62 34 PRO B N 1
ATOM 1614 C CA . PRO B 1 34 ? 6.422 6.285 -9.195 1 93.62 34 PRO B CA 1
ATOM 1615 C C . PRO B 1 34 ? 5 6.277 -9.758 1 93.62 34 PRO B C 1
ATOM 1617 O O . PRO B 1 34 ? 4.133 5.574 -9.234 1 93.62 34 PRO B O 1
ATOM 1620 N N . GLU B 1 35 ? 4.773 6.984 -10.758 1 92.5 35 GLU B N 1
ATOM 1621 C CA . GLU B 1 35 ? 3.43 7.066 -11.32 1 92.5 35 GLU B CA 1
ATOM 1622 C C . GLU B 1 35 ? 3.018 5.746 -11.961 1 92.5 35 GLU B C 1
ATOM 1624 O O . GLU B 1 35 ? 1.843 5.375 -11.93 1 92.5 35 GLU B O 1
ATOM 1629 N N . ASP B 1 36 ? 3.982 5.031 -12.562 1 95.81 36 ASP B N 1
ATOM 1630 C CA . ASP B 1 36 ? 3.678 3.73 -13.148 1 95.81 36 ASP B CA 1
ATOM 1631 C C . ASP B 1 36 ? 3.301 2.717 -12.07 1 95.81 36 ASP B C 1
ATOM 1633 O O . ASP B 1 36 ? 2.336 1.966 -12.227 1 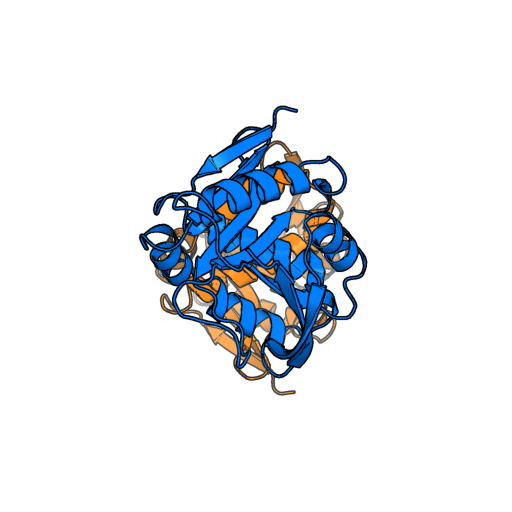95.81 36 ASP B O 1
ATOM 1637 N N . LEU B 1 37 ? 4.078 2.715 -11.023 1 96.62 37 LEU B N 1
ATOM 1638 C CA . LEU B 1 37 ? 3.777 1.818 -9.914 1 96.62 37 LEU B CA 1
ATOM 1639 C C . LEU B 1 37 ? 2.426 2.152 -9.297 1 96.62 37 LEU B C 1
ATOM 1641 O O . LEU B 1 37 ? 1.612 1.26 -9.047 1 96.62 37 LEU B O 1
ATOM 1645 N N . SER B 1 38 ? 2.146 3.389 -9.109 1 96 38 SER B N 1
ATOM 1646 C CA . SER B 1 38 ? 0.886 3.812 -8.508 1 96 38 SER B CA 1
ATOM 1647 C C . SER B 1 38 ? -0.303 3.402 -9.375 1 96 38 SER B C 1
ATOM 1649 O O . SER B 1 38 ? -1.317 2.928 -8.859 1 96 38 SER B O 1
ATOM 1651 N N . ALA B 1 39 ? -0.152 3.617 -10.633 1 94.44 39 ALA B N 1
ATOM 1652 C CA . ALA B 1 39 ? -1.223 3.236 -11.547 1 94.44 39 ALA B CA 1
ATOM 1653 C C . ALA B 1 39 ? -1.482 1.733 -11.5 1 94.44 39 ALA B C 1
ATOM 1655 O O . ALA B 1 39 ? -2.635 1.297 -11.453 1 94.44 39 ALA B O 1
ATOM 1656 N N . PHE B 1 40 ? -0.448 0.983 -11.477 1 97 40 PHE B N 1
ATOM 1657 C CA . PHE B 1 40 ? -0.553 -0.47 -11.438 1 97 40 PHE B CA 1
ATOM 1658 C C . PHE B 1 40 ? -1.229 -0.935 -10.156 1 97 40 PHE B C 1
ATOM 1660 O O . PHE B 1 40 ? -2.121 -1.785 -10.188 1 97 40 PHE B O 1
ATOM 1667 N N . LEU B 1 41 ? -0.799 -0.398 -8.992 1 97.12 41 LEU B N 1
ATOM 1668 C CA . LEU B 1 41 ? -1.351 -0.788 -7.699 1 97.12 41 LEU B CA 1
ATOM 1669 C C . LEU B 1 41 ? -2.836 -0.452 -7.621 1 97.12 41 LEU B C 1
ATOM 1671 O O . LEU B 1 41 ? -3.637 -1.265 -7.152 1 97.12 41 LEU B O 1
ATOM 1675 N N . ALA B 1 42 ? -3.186 0.652 -8.125 1 93.81 42 ALA B N 1
ATOM 1676 C CA . ALA B 1 42 ? -4.578 1.09 -8.094 1 93.81 42 ALA B CA 1
ATOM 1677 C C . ALA B 1 42 ? -5.457 0.184 -8.945 1 93.81 42 ALA B C 1
ATOM 1679 O O . ALA B 1 42 ? -6.602 -0.1 -8.586 1 93.81 42 ALA B O 1
ATOM 1680 N N . GLU B 1 43 ? -4.945 -0.214 -10.008 1 93.31 43 GLU B N 1
ATOM 1681 C CA . GLU B 1 43 ? -5.703 -1.06 -10.922 1 93.31 43 GLU B CA 1
ATOM 1682 C C . GLU B 1 43 ? -5.762 -2.5 -10.422 1 93.31 43 GLU B C 1
ATOM 1684 O O . GLU B 1 43 ? -6.828 -3.115 -10.398 1 93.31 43 GLU B O 1
ATOM 1689 N N . SER B 1 44 ? -4.68 -2.988 -9.938 1 95.94 44 SER B N 1
ATOM 1690 C CA . SER B 1 44 ? -4.543 -4.418 -9.68 1 95.94 44 SER B CA 1
ATOM 1691 C C . SER B 1 44 ? -4.98 -4.766 -8.258 1 95.94 44 SER B C 1
ATOM 1693 O O . SER B 1 44 ? -5.41 -5.891 -7.992 1 95.94 44 SER B O 1
ATOM 1695 N N . TYR B 1 45 ? -4.895 -3.727 -7.32 1 96.75 45 TYR B N 1
ATOM 1696 C CA . TYR B 1 45 ? -5.055 -4.109 -5.922 1 96.75 45 TYR B CA 1
ATOM 1697 C C . TYR B 1 45 ? -6.145 -3.279 -5.25 1 96.75 45 TYR B C 1
ATOM 1699 O O . TYR B 1 45 ? -6.141 -3.115 -4.027 1 96.75 45 TYR B O 1
ATOM 1707 N N . ALA B 1 46 ? -7.035 -2.812 -6.105 1 96.38 46 ALA B N 1
ATOM 1708 C CA . ALA B 1 46 ? -8.219 -2.158 -5.551 1 96.38 46 ALA B CA 1
ATOM 1709 C C . ALA B 1 46 ? -9 -3.109 -4.648 1 96.38 46 ALA B C 1
ATOM 1711 O O . ALA B 1 46 ? -9.125 -4.301 -4.949 1 96.38 46 ALA B O 1
ATOM 1712 N N . VAL B 1 47 ? -9.641 -2.566 -3.619 1 97.56 47 VAL B N 1
ATOM 1713 C CA . VAL B 1 47 ? -10.375 -3.371 -2.654 1 97.56 47 VAL B CA 1
ATOM 1714 C C . VAL B 1 47 ? -11.477 -4.152 -3.369 1 97.56 47 VAL B C 1
ATOM 1716 O O . VAL B 1 47 ? -11.688 -5.336 -3.094 1 97.56 47 VAL B O 1
ATOM 1719 N N . GLU B 1 48 ? -12.141 -3.488 -4.258 1 96.88 48 GLU B N 1
ATOM 1720 C CA . GLU B 1 48 ? -13.242 -4.145 -4.957 1 96.88 48 GLU B CA 1
ATOM 1721 C C . GLU B 1 48 ? -12.742 -5.297 -5.82 1 96.88 48 GLU B C 1
ATOM 1723 O O . GLU B 1 48 ? -13.398 -6.336 -5.922 1 96.88 48 GLU B O 1
ATOM 1728 N N . ARG B 1 49 ? -11.633 -5.137 -6.43 1 97.31 49 ARG B N 1
ATOM 1729 C CA . ARG B 1 49 ? -11.039 -6.219 -7.207 1 97.31 49 ARG B CA 1
ATOM 1730 C C . ARG B 1 49 ? -10.656 -7.395 -6.312 1 97.31 49 ARG B C 1
ATOM 1732 O O . ARG B 1 49 ? -10.891 -8.555 -6.672 1 97.31 49 ARG B O 1
ATOM 1739 N N . GLN B 1 50 ? -10.094 -7.094 -5.125 1 98.44 50 GLN B N 1
ATOM 1740 C CA . GLN B 1 50 ? -9.766 -8.156 -4.176 1 98.44 50 GLN B CA 1
ATOM 1741 C C . GLN B 1 50 ? -11.023 -8.883 -3.715 1 98.44 50 GLN B C 1
ATOM 1743 O O . GLN B 1 50 ? -11.008 -10.109 -3.553 1 98.44 50 GLN B O 1
ATOM 1748 N N . ARG B 1 51 ? -12.047 -8.172 -3.541 1 98.19 51 ARG B N 1
ATOM 1749 C CA . ARG B 1 51 ? -13.305 -8.773 -3.121 1 98.19 51 ARG B CA 1
ATOM 1750 C C . ARG B 1 51 ? -13.82 -9.758 -4.168 1 98.19 51 ARG B C 1
ATOM 1752 O O . ARG B 1 51 ? -14.297 -10.836 -3.826 1 98.19 51 ARG B O 1
ATOM 1759 N N . LEU B 1 52 ? -13.773 -9.375 -5.402 1 98 52 LEU B N 1
ATOM 1760 C CA . LEU B 1 52 ? -14.211 -10.234 -6.5 1 98 52 LEU B CA 1
ATOM 1761 C C . LEU B 1 52 ? -13.391 -11.523 -6.543 1 98 52 LEU B C 1
ATOM 1763 O O . LEU B 1 52 ? -13.938 -12.609 -6.711 1 98 52 LEU B O 1
ATOM 1767 N N . ILE B 1 53 ? -12.133 -11.414 -6.344 1 98 53 ILE B N 1
ATOM 1768 C CA . ILE B 1 53 ? -11.242 -12.57 -6.383 1 98 53 ILE B CA 1
ATOM 1769 C C . ILE B 1 53 ? -11.539 -13.492 -5.207 1 98 53 ILE B C 1
ATOM 1771 O O . ILE B 1 53 ? -11.648 -14.711 -5.375 1 98 53 ILE B O 1
ATOM 1775 N N . LEU B 1 54 ? -11.727 -12.898 -4.051 1 98.69 54 LEU B N 1
ATOM 1776 C CA . LEU B 1 54 ? -11.961 -13.648 -2.816 1 98.69 54 LEU B CA 1
ATOM 1777 C C . LEU B 1 54 ? -13.297 -14.375 -2.869 1 98.69 54 LEU B C 1
ATOM 1779 O O . LEU B 1 54 ? -13.461 -15.43 -2.252 1 98.69 54 LEU B O 1
ATOM 1783 N N . ALA B 1 55 ? -14.195 -13.844 -3.633 1 98.5 55 ALA B N 1
ATOM 1784 C CA . ALA B 1 55 ? -15.547 -14.391 -3.682 1 98.5 55 ALA B CA 1
ATOM 1785 C C . ALA B 1 55 ? -15.68 -15.43 -4.793 1 98.5 55 ALA B C 1
ATOM 1787 O O . ALA B 1 55 ? -16.641 -16.188 -4.828 1 98.5 55 ALA B O 1
ATOM 1788 N N . HIS B 1 56 ? -14.828 -15.453 -5.73 1 98.19 56 HIS B N 1
ATOM 1789 C CA . HIS B 1 56 ? -14.969 -16.266 -6.93 1 98.19 56 HIS B CA 1
ATOM 1790 C C . HIS B 1 56 ? -14.695 -17.75 -6.633 1 98.19 56 HIS B C 1
ATOM 1792 O O . HIS B 1 56 ? -13.641 -18.078 -6.086 1 98.19 56 HIS B O 1
ATOM 1798 N N . PRO B 1 57 ? -15.484 -18.609 -7.023 1 96.69 57 PRO B N 1
ATOM 1799 C CA . PRO B 1 57 ? -15.344 -20.016 -6.656 1 96.69 57 PRO B CA 1
ATOM 1800 C C . PRO B 1 57 ? -14.148 -20.688 -7.332 1 96.69 57 PRO B C 1
ATOM 1802 O O . PRO B 1 57 ? -13.664 -21.719 -6.855 1 96.69 57 PRO B O 1
ATOM 1805 N N . ASP B 1 58 ? -13.656 -20.109 -8.352 1 97.38 58 ASP B N 1
ATOM 1806 C CA . ASP B 1 58 ? -12.555 -20.734 -9.094 1 97.38 58 ASP B CA 1
ATOM 1807 C C . ASP B 1 58 ? -11.203 -20.203 -8.625 1 97.38 58 ASP B C 1
ATOM 1809 O O . ASP B 1 58 ? -10.164 -20.578 -9.156 1 97.38 58 ASP B O 1
ATOM 1813 N N . TYR B 1 59 ? -11.234 -19.297 -7.656 1 98.5 59 TYR B N 1
ATOM 1814 C CA . TYR B 1 59 ? -10.016 -18.734 -7.098 1 98.5 59 TYR B CA 1
ATOM 1815 C C . TYR B 1 59 ? -9.883 -19.062 -5.617 1 98.5 59 TYR B C 1
ATOM 1817 O O . TYR B 1 59 ? -10.883 -19.312 -4.941 1 98.5 59 TYR B O 1
ATOM 1825 N N . ALA B 1 60 ? -8.68 -19.109 -5.184 1 98.69 60 ALA B N 1
ATOM 1826 C CA . ALA B 1 60 ? -8.375 -19.234 -3.762 1 98.69 60 ALA B CA 1
ATOM 1827 C C . ALA B 1 60 ? -7.246 -18.297 -3.35 1 98.69 60 ALA B C 1
ATOM 1829 O O . ALA B 1 60 ? -6.27 -18.141 -4.09 1 98.69 60 ALA B O 1
ATOM 1830 N N . VAL B 1 61 ? -7.445 -17.641 -2.254 1 98.94 61 VAL B N 1
ATOM 1831 C CA . VAL B 1 61 ? -6.434 -16.766 -1.673 1 98.94 61 VAL B CA 1
ATOM 1832 C C . VAL B 1 61 ? -6.109 -17.234 -0.254 1 98.94 61 VAL B C 1
ATOM 1834 O O . VAL B 1 61 ? -7.008 -17.578 0.515 1 98.94 61 VAL B O 1
ATOM 1837 N N . TRP B 1 62 ? -4.871 -17.234 0.078 1 98.88 62 TRP B N 1
ATOM 1838 C CA . TRP B 1 62 ? -4.406 -17.531 1.429 1 98.88 62 TRP B CA 1
ATOM 1839 C C . TRP B 1 62 ? -3.719 -16.312 2.045 1 98.88 62 TRP B C 1
ATOM 1841 O O . TRP B 1 62 ? -3.051 -15.555 1.345 1 98.88 62 TRP B O 1
ATOM 1851 N N . LEU B 1 63 ? -3.889 -16.156 3.318 1 98.75 63 LEU B N 1
ATOM 1852 C CA . LEU B 1 63 ? -3.189 -15.156 4.117 1 98.75 63 LEU B CA 1
ATOM 1853 C C . LEU B 1 63 ? -2.299 -15.812 5.16 1 98.75 63 LEU B C 1
ATOM 1855 O O . LEU B 1 63 ? -2.758 -16.672 5.922 1 98.75 63 LEU B O 1
ATOM 1859 N N . LEU B 1 64 ? -1.039 -15.492 5.141 1 98.44 64 LEU B N 1
ATOM 1860 C CA . LEU B 1 64 ? -0.118 -15.844 6.215 1 98.44 64 LEU B CA 1
ATOM 1861 C C . LEU B 1 64 ? -0.102 -14.766 7.293 1 98.44 64 LEU B C 1
ATOM 1863 O O . LEU B 1 64 ? 0.181 -13.602 7.008 1 98.44 64 LEU B O 1
ATOM 1867 N N . GLU B 1 65 ? -0.414 -15.156 8.508 1 97.81 65 GLU B N 1
ATOM 1868 C CA . GLU B 1 65 ? -0.533 -14.172 9.586 1 97.81 65 GLU B CA 1
ATOM 1869 C C . GLU B 1 65 ? 0.479 -14.445 10.695 1 97.81 65 GLU B C 1
ATOM 1871 O O . GLU B 1 65 ? 0.766 -15.602 11.008 1 97.81 65 GLU B O 1
ATOM 1876 N N . ARG B 1 66 ? 1.102 -13.43 11.195 1 95.5 66 ARG B N 1
ATOM 1877 C CA . ARG B 1 66 ? 1.898 -13.43 12.414 1 95.5 66 ARG B CA 1
ATOM 1878 C C . ARG B 1 66 ? 1.22 -12.617 13.516 1 95.5 66 ARG B C 1
ATOM 1880 O O . ARG B 1 66 ? 0.951 -11.43 13.336 1 95.5 66 ARG B O 1
ATOM 1887 N N . ASP B 1 67 ? 0.857 -13.258 14.594 1 91.38 67 ASP B N 1
ATOM 1888 C CA . ASP B 1 67 ? 0.154 -12.633 15.711 1 91.38 67 ASP B CA 1
ATOM 1889 C C . ASP B 1 67 ? -1.155 -11.992 15.242 1 91.38 67 ASP B C 1
ATOM 1891 O O . ASP B 1 67 ? -1.457 -10.852 15.602 1 91.38 67 ASP B O 1
ATOM 1895 N N . GLY B 1 68 ? -1.815 -12.664 14.289 1 93.81 68 GLY B N 1
ATOM 1896 C CA . GLY B 1 68 ? -3.133 -12.258 13.828 1 93.81 68 GLY B CA 1
ATOM 1897 C C . GLY B 1 68 ? -3.084 -11.203 12.734 1 93.81 68 GLY B C 1
ATOM 1898 O O . GLY B 1 68 ? -4.125 -10.742 12.258 1 93.81 68 GLY B O 1
ATOM 1899 N N . VAL B 1 69 ? -1.81 -10.852 12.297 1 95.19 69 VAL B N 1
ATOM 1900 C CA . VAL B 1 69 ? -1.66 -9.805 11.289 1 95.19 69 VAL B CA 1
ATOM 1901 C C . VAL B 1 69 ? -1.094 -10.398 10 1 95.19 69 VAL B C 1
ATOM 1903 O O . VAL B 1 69 ? -0.091 -11.117 10.031 1 95.19 69 VAL B O 1
ATOM 1906 N N . ALA B 1 70 ? -1.726 -10.102 8.891 1 97.38 70 ALA B N 1
ATOM 1907 C CA . ALA B 1 70 ? -1.318 -10.664 7.605 1 97.38 70 ALA B CA 1
ATOM 1908 C C . ALA B 1 70 ? 0.053 -10.141 7.188 1 97.38 70 ALA B C 1
ATOM 1910 O O . ALA B 1 70 ? 0.284 -8.93 7.172 1 97.38 70 ALA B O 1
ATOM 1911 N N . ILE B 1 71 ? 0.993 -11.094 6.801 1 97.31 71 ILE B N 1
ATOM 1912 C CA . ILE B 1 71 ? 2.35 -10.711 6.426 1 97.3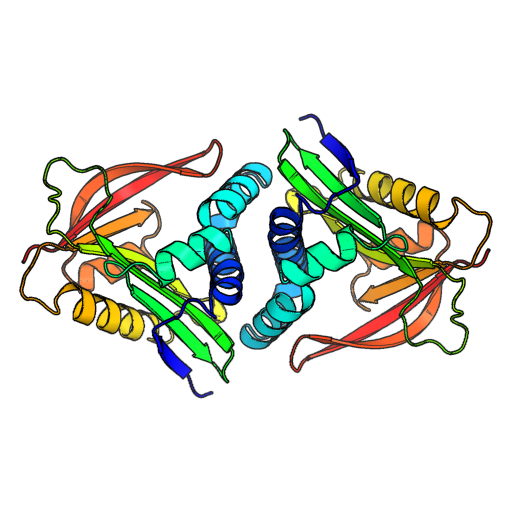1 71 ILE B CA 1
ATOM 1913 C C . ILE B 1 71 ? 2.721 -11.367 5.098 1 97.31 71 ILE B C 1
ATOM 1915 O O . ILE B 1 71 ? 3.844 -11.211 4.613 1 97.31 71 ILE B O 1
ATOM 1919 N N . GLY B 1 72 ? 1.87 -12.125 4.48 1 98.31 72 GLY B N 1
ATOM 1920 C CA . GLY B 1 72 ? 2.035 -12.758 3.182 1 98.31 72 GLY B CA 1
ATOM 1921 C C . GLY B 1 72 ? 0.729 -13.242 2.586 1 98.31 72 GLY B C 1
ATOM 1922 O O . GLY B 1 72 ? -0.276 -13.359 3.289 1 98.31 72 GLY B O 1
ATOM 1923 N N . HIS B 1 73 ? 0.756 -13.43 1.263 1 98.81 73 HIS B N 1
ATOM 1924 C CA . HIS B 1 73 ? -0.445 -13.922 0.599 1 98.81 73 HIS B CA 1
ATOM 1925 C C . HIS B 1 73 ? -0.092 -14.75 -0.63 1 98.81 73 HIS B C 1
ATOM 1927 O O . HIS B 1 73 ? 0.977 -14.578 -1.219 1 98.81 73 HIS B O 1
ATOM 1933 N N . ALA B 1 74 ? -0.936 -15.633 -0.941 1 98.88 74 ALA B N 1
ATOM 1934 C CA . ALA B 1 74 ? -0.879 -16.422 -2.172 1 98.88 74 ALA B CA 1
ATOM 1935 C C . ALA B 1 74 ? -2.252 -16.5 -2.834 1 98.88 74 ALA B C 1
ATOM 1937 O O . ALA B 1 74 ? -3.279 -16.469 -2.154 1 98.88 74 ALA B O 1
ATOM 1938 N N . ALA B 1 75 ? -2.264 -16.562 -4.117 1 98.88 75 ALA B N 1
ATOM 1939 C CA . ALA B 1 75 ? -3.5 -16.703 -4.883 1 98.88 75 ALA B CA 1
ATOM 1940 C C . ALA B 1 75 ? -3.342 -17.719 -6.004 1 98.88 75 ALA B C 1
ATOM 1942 O O . ALA B 1 75 ? -2.287 -17.797 -6.637 1 98.88 75 ALA B O 1
ATOM 1943 N N . ALA B 1 76 ? -4.336 -18.516 -6.199 1 98.81 76 ALA B N 1
ATOM 1944 C CA . ALA B 1 76 ? -4.391 -19.531 -7.25 1 98.81 76 ALA B CA 1
ATOM 1945 C C . ALA B 1 76 ? -5.723 -19.484 -7.988 1 98.81 76 ALA B C 1
ATOM 1947 O O . ALA B 1 76 ? -6.738 -19.062 -7.43 1 98.81 76 ALA B O 1
ATOM 1948 N N . GLY B 1 77 ? -5.715 -19.922 -9.219 1 98.5 77 GLY B N 1
ATOM 1949 C CA . GLY B 1 77 ? -6.914 -19.953 -10.039 1 98.5 77 GLY B CA 1
ATOM 1950 C C . GLY B 1 77 ? -6.664 -20.469 -11.445 1 98.5 77 GLY B C 1
ATOM 1951 O O . GLY B 1 77 ? -5.645 -21.109 -11.703 1 98.5 77 GLY B O 1
ATOM 1952 N N . PRO B 1 78 ? -7.613 -20.172 -12.32 1 98.12 78 PRO B N 1
ATOM 1953 C CA . PRO B 1 78 ? -7.441 -20.625 -13.703 1 98.12 78 PRO B CA 1
ATOM 1954 C C . PRO B 1 78 ? -6.258 -19.953 -14.398 1 98.12 78 PRO B C 1
ATOM 1956 O O . PRO B 1 78 ? -5.902 -18.812 -14.062 1 98.12 78 PRO B O 1
ATOM 1959 N N . CYS B 1 79 ? -5.645 -20.656 -15.281 1 98.38 79 CYS B N 1
ATOM 1960 C CA . CYS B 1 79 ? -4.504 -20.094 -15.992 1 98.38 79 CYS B CA 1
ATOM 1961 C C . CYS B 1 79 ? -4.918 -18.906 -16.859 1 98.38 79 CYS B C 1
ATOM 1963 O O . CYS B 1 79 ? -5.875 -19 -17.625 1 98.38 79 CYS B O 1
ATOM 1965 N N . GLY B 1 80 ? -4.289 -17.828 -16.688 1 97 80 GLY B N 1
ATOM 1966 C CA . GLY B 1 80 ? -4.531 -16.641 -17.5 1 97 80 GLY B CA 1
ATOM 1967 C C . GLY B 1 80 ? -3.305 -16.172 -18.266 1 97 80 GLY B C 1
ATOM 1968 O O . GLY B 1 80 ? -3.316 -15.102 -18.875 1 97 80 GLY B O 1
ATOM 1969 N N . LEU B 1 81 ? -2.209 -16.922 -18.266 1 98.06 81 LEU B N 1
ATOM 1970 C CA . LEU B 1 81 ? -0.972 -16.547 -18.953 1 98.06 81 LEU B CA 1
ATOM 1971 C C . LEU B 1 81 ? -1.107 -16.719 -20.453 1 98.06 81 LEU B C 1
ATOM 1973 O O . LEU B 1 81 ? -1.805 -17.625 -20.922 1 98.06 81 LEU B O 1
ATOM 1977 N N . PRO B 1 82 ? -0.432 -15.82 -21.219 1 97.69 82 PRO B N 1
ATOM 1978 C CA . PRO B 1 82 ? -0.545 -15.852 -22.672 1 97.69 82 PRO B CA 1
ATOM 1979 C C . PRO B 1 82 ? 0.355 -16.906 -23.312 1 97.69 82 PRO B C 1
ATOM 1981 O O . PRO B 1 82 ? 1.439 -16.578 -23.812 1 97.69 82 PRO B O 1
ATOM 1984 N N . HIS B 1 83 ? -0.081 -18.109 -23.328 1 98.25 83 HIS B N 1
ATOM 1985 C CA . HIS B 1 83 ? 0.627 -19.219 -23.969 1 98.25 83 HIS B CA 1
ATOM 1986 C C . HIS B 1 83 ? -0.317 -20.047 -24.828 1 98.25 83 HIS B C 1
ATOM 1988 O O . HIS B 1 83 ? -1.449 -20.328 -24.422 1 98.25 83 HIS B O 1
ATOM 1994 N N . ARG B 1 84 ? 0.16 -20.516 -25.906 1 97.31 84 ARG B N 1
ATOM 1995 C CA . ARG B 1 84 ? -0.671 -21.219 -26.891 1 97.31 84 ARG B CA 1
ATOM 1996 C C . ARG B 1 84 ? -1.146 -22.562 -26.344 1 97.31 84 ARG B C 1
ATOM 1998 O O . ARG B 1 84 ? -2.199 -23.062 -26.75 1 97.31 84 ARG B O 1
ATOM 2005 N N . GLU B 1 85 ? -0.429 -23.188 -25.438 1 97.56 85 GLU B N 1
ATOM 2006 C CA . GLU B 1 85 ? -0.763 -24.516 -24.953 1 97.56 85 GLU B CA 1
ATOM 2007 C C . GLU B 1 85 ? -1.607 -24.438 -23.688 1 97.56 85 GLU B C 1
ATOM 2009 O O . GLU B 1 85 ? -2.016 -25.469 -23.141 1 97.56 85 GLU B O 1
ATOM 2014 N N . ALA B 1 86 ? -1.811 -23.234 -23.172 1 97.19 86 ALA B N 1
ATOM 2015 C CA . ALA B 1 86 ? -2.654 -23.094 -21.984 1 97.19 86 ALA B CA 1
ATOM 2016 C C . ALA B 1 86 ? -4.109 -23.422 -22.297 1 97.19 86 ALA B C 1
ATOM 2018 O O . ALA B 1 86 ? -4.621 -23.047 -23.359 1 97.19 86 ALA B O 1
ATOM 2019 N N . SER B 1 87 ? -4.723 -24.188 -21.391 1 94.69 87 SER B N 1
ATOM 2020 C CA . SER B 1 87 ? -6.105 -24.609 -21.594 1 94.69 87 SER B CA 1
ATOM 2021 C C . SER B 1 87 ? -6.992 -24.203 -20.422 1 94.69 87 SER B C 1
ATOM 2023 O O . SER B 1 87 ? -6.496 -23.906 -19.344 1 94.69 87 SER B O 1
ATOM 2025 N N . ALA B 1 88 ? -8.328 -24.172 -20.609 1 91.06 88 ALA B N 1
ATOM 2026 C CA . ALA B 1 88 ? -9.312 -23.734 -19.609 1 91.06 88 ALA B CA 1
ATOM 2027 C C . ALA B 1 88 ? -9.242 -24.594 -18.359 1 91.06 88 ALA B C 1
ATOM 2029 O O . ALA B 1 88 ? -9.516 -24.109 -17.25 1 91.06 88 ALA B O 1
ATOM 2030 N N . GLY B 1 89 ? -8.727 -25.766 -18.438 1 95.06 89 GLY B N 1
ATOM 2031 C CA . GLY B 1 89 ? -8.656 -26.656 -17.281 1 95.06 89 GLY B CA 1
ATOM 2032 C C . GLY B 1 89 ? -7.363 -26.531 -16.5 1 95.06 89 GLY B C 1
ATOM 2033 O O . GLY B 1 89 ? -7.234 -27.078 -15.414 1 95.06 89 GLY B O 1
ATOM 2034 N N . ASP B 1 90 ? -6.426 -25.703 -16.938 1 98.44 90 ASP B N 1
ATOM 2035 C CA . ASP B 1 90 ? -5.137 -25.547 -16.266 1 98.44 90 ASP B CA 1
ATOM 2036 C C . ASP B 1 90 ? -5.246 -24.609 -15.078 1 98.44 90 ASP B C 1
ATOM 2038 O O . ASP B 1 90 ? -6.188 -23.812 -14.992 1 98.44 90 ASP B O 1
ATOM 2042 N N . GLY B 1 91 ? -4.344 -24.859 -14.125 1 98.69 91 GLY B N 1
ATOM 2043 C CA . GLY B 1 91 ? -4.262 -24 -12.953 1 98.69 91 GLY B CA 1
ATOM 2044 C C . GLY B 1 91 ? -3.066 -23.078 -12.977 1 98.69 91 GLY B C 1
ATOM 2045 O O . GLY B 1 91 ? -2.088 -23.328 -13.68 1 98.69 91 GLY B O 1
ATOM 2046 N N . GLU B 1 92 ? -3.145 -21.984 -12.25 1 98.88 92 GLU B N 1
ATOM 2047 C CA . GLU B 1 92 ? -2.059 -21.016 -12.156 1 98.88 92 GLU B CA 1
ATOM 2048 C C . GLU B 1 92 ? -1.859 -20.562 -10.711 1 98.88 92 GLU B C 1
ATOM 2050 O O . GLU B 1 92 ? -2.83 -20.281 -10.008 1 98.88 92 GLU B O 1
ATOM 2055 N N . LEU B 1 93 ? -0.651 -20.656 -10.227 1 98.81 93 LEU B N 1
ATOM 2056 C CA . LEU B 1 93 ? -0.262 -19.828 -9.086 1 98.81 93 LEU B CA 1
ATOM 2057 C C . LEU B 1 93 ? -0.135 -18.375 -9.492 1 98.81 93 LEU B C 1
ATOM 2059 O O . LEU B 1 93 ? 0.808 -17.984 -10.188 1 98.81 93 LEU B O 1
ATOM 2063 N N . LYS B 1 94 ? -1.05 -17.578 -9.047 1 98.5 94 LYS B N 1
ATOM 2064 C CA . LYS B 1 94 ? -1.191 -16.219 -9.555 1 98.5 94 LYS B CA 1
ATOM 2065 C C . LYS B 1 94 ? -0.328 -15.25 -8.758 1 98.5 94 LYS B C 1
ATOM 2067 O O . LYS B 1 94 ? 0.133 -14.234 -9.297 1 98.5 94 LYS B O 1
ATOM 2072 N N . ARG B 1 95 ? -0.18 -15.469 -7.473 1 98.25 95 ARG B N 1
ATOM 2073 C CA . ARG B 1 95 ? 0.61 -14.641 -6.566 1 98.25 95 ARG B CA 1
ATOM 2074 C C . ARG B 1 95 ? 1.205 -15.477 -5.438 1 98.25 95 ARG B C 1
ATOM 2076 O O . ARG B 1 95 ? 0.57 -16.406 -4.953 1 98.25 95 ARG B O 1
ATOM 2083 N N . LEU B 1 96 ? 2.338 -15.164 -5.035 1 98.5 96 LEU B N 1
ATOM 2084 C CA . LEU B 1 96 ? 2.988 -15.664 -3.83 1 98.5 96 LEU B CA 1
ATOM 2085 C C . LEU B 1 96 ? 3.986 -14.648 -3.289 1 98.5 96 LEU B C 1
ATOM 2087 O O . LEU B 1 96 ? 5.105 -14.539 -3.797 1 98.5 96 LEU B O 1
ATOM 2091 N N . TYR B 1 97 ? 3.547 -13.945 -2.277 1 97.88 97 TYR B N 1
ATOM 2092 C CA . TYR B 1 97 ? 4.336 -12.836 -1.754 1 97.88 97 TYR B CA 1
ATOM 2093 C C . TYR B 1 97 ? 4.406 -12.883 -0.232 1 97.88 97 TYR B C 1
ATOM 2095 O O . TYR B 1 97 ? 3.42 -13.219 0.43 1 97.88 97 TYR B O 1
ATOM 2103 N N . LEU B 1 98 ? 5.523 -12.625 0.306 1 97.12 98 LEU B N 1
ATOM 2104 C CA . LEU B 1 98 ? 5.773 -12.359 1.72 1 97.12 98 LEU B CA 1
ATOM 2105 C C . LEU B 1 98 ? 6.457 -11.016 1.91 1 97.12 98 LEU B C 1
ATOM 2107 O O . LEU B 1 98 ? 7.309 -10.625 1.105 1 97.12 98 LEU B O 1
ATOM 2111 N N . LEU B 1 99 ? 6.07 -10.312 2.994 1 96.25 99 LEU B N 1
ATOM 2112 C CA . LEU B 1 99 ? 6.875 -9.156 3.355 1 96.25 99 LEU B CA 1
ATOM 2113 C C . LEU B 1 99 ? 8.344 -9.547 3.529 1 96.25 99 LEU B C 1
ATOM 2115 O O . LEU B 1 99 ? 8.648 -10.672 3.93 1 96.25 99 LEU B O 1
ATOM 2119 N N . ARG B 1 100 ? 9.219 -8.688 3.244 1 93.38 100 AR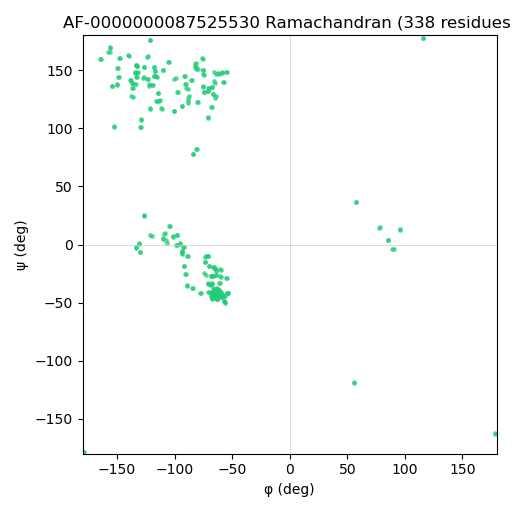G B N 1
ATOM 2120 C CA . ARG B 1 100 ? 10.648 -8.945 3.164 1 93.38 100 ARG B CA 1
ATOM 2121 C C . ARG B 1 100 ? 11.164 -9.586 4.445 1 93.38 100 ARG B C 1
ATOM 2123 O O . ARG B 1 100 ? 11.922 -10.562 4.398 1 93.38 100 ARG B O 1
ATOM 2130 N N . GLU B 1 101 ? 10.711 -9.117 5.547 1 90.06 101 GLU B N 1
ATOM 2131 C CA . GLU B 1 101 ? 11.219 -9.578 6.836 1 90.06 101 GLU B CA 1
ATOM 2132 C C . GLU B 1 101 ? 10.719 -10.977 7.156 1 90.06 101 GLU B C 1
ATOM 2134 O O . GLU B 1 101 ? 11.242 -11.641 8.055 1 90.06 101 GLU B O 1
ATOM 2139 N N . ALA B 1 102 ? 9.711 -11.391 6.406 1 90.12 102 ALA B N 1
ATOM 2140 C CA . ALA B 1 102 ? 9.141 -12.711 6.637 1 90.12 102 ALA B CA 1
ATOM 2141 C C . ALA B 1 102 ? 9.703 -13.734 5.648 1 90.12 102 ALA B C 1
ATOM 2143 O O . ALA B 1 102 ? 9.375 -14.922 5.715 1 90.12 102 ALA B O 1
ATOM 2144 N N . GLN B 1 103 ? 10.562 -13.297 4.773 1 90.56 103 GLN B N 1
ATOM 2145 C CA . GLN B 1 103 ? 11.117 -14.188 3.762 1 90.56 103 GLN B CA 1
ATOM 2146 C C . GLN B 1 103 ? 12.273 -15.008 4.328 1 90.56 103 GLN B C 1
ATOM 2148 O O . GLN B 1 103 ? 12.836 -14.664 5.371 1 90.56 103 GLN B O 1
ATOM 2153 N N . GLY B 1 104 ? 12.562 -16.156 3.729 1 86.88 104 GLY B N 1
ATOM 2154 C CA . GLY B 1 104 ? 13.664 -17 4.133 1 86.88 104 GLY B CA 1
ATOM 2155 C C . GLY B 1 104 ? 13.375 -17.812 5.379 1 86.88 104 GLY B C 1
ATOM 2156 O O . GLY B 1 104 ? 14.289 -18.312 6.035 1 86.88 104 GLY B O 1
ATOM 2157 N N . SER B 1 105 ? 12.094 -17.906 5.793 1 86.44 105 SER B N 1
ATOM 2158 C CA . SER B 1 105 ? 11.727 -18.609 7.023 1 86.44 105 SER B CA 1
ATOM 2159 C C . SER B 1 105 ? 11.039 -19.938 6.727 1 86.44 105 SER B C 1
ATOM 2161 O O . SER B 1 105 ? 10.57 -20.609 7.641 1 86.44 105 SER B O 1
ATOM 2163 N N . GLY B 1 106 ? 10.961 -20.266 5.473 1 91.81 106 GLY B N 1
ATOM 2164 C CA . GLY B 1 106 ? 10.266 -21.484 5.117 1 91.81 106 GLY B CA 1
ATOM 2165 C C . GLY B 1 106 ? 8.781 -21.297 4.887 1 91.81 106 GLY B C 1
ATOM 2166 O O . GLY B 1 106 ? 8.094 -22.188 4.391 1 91.81 106 GLY B O 1
ATOM 2167 N N . GLU B 1 107 ? 8.289 -20.141 5.094 1 95.5 107 GLU B N 1
ATOM 2168 C CA . GLU B 1 107 ? 6.863 -19.844 4.984 1 95.5 107 GLU B CA 1
ATOM 2169 C C . GLU B 1 107 ? 6.418 -19.828 3.525 1 95.5 107 GLU B C 1
ATOM 2171 O O . GLU B 1 107 ? 5.262 -20.141 3.221 1 95.5 107 GLU B O 1
ATOM 2176 N N . GLY B 1 108 ? 7.336 -19.547 2.629 1 96.94 108 GLY B N 1
ATOM 2177 C CA . GLY B 1 108 ? 7.023 -19.609 1.21 1 96.94 108 GLY B CA 1
ATOM 2178 C C . GLY B 1 108 ? 6.617 -21 0.76 1 96.94 108 GLY B C 1
ATOM 2179 O O . GLY B 1 108 ? 5.656 -21.156 0.002 1 96.94 108 GLY B O 1
ATOM 2180 N N . GLY B 1 109 ? 7.371 -21.922 1.252 1 97.56 109 GLY B N 1
ATOM 2181 C CA . GLY B 1 109 ? 7.047 -23.312 0.945 1 97.56 109 GLY B CA 1
ATOM 2182 C C . GLY B 1 109 ? 5.688 -23.734 1.469 1 97.56 109 GLY B C 1
ATOM 2183 O O . GLY B 1 109 ? 4.938 -24.438 0.776 1 97.56 109 GLY B O 1
ATOM 2184 N N . ARG B 1 110 ? 5.387 -23.312 2.688 1 97.5 110 ARG B N 1
ATOM 2185 C CA . ARG B 1 110 ? 4.098 -23.641 3.289 1 97.5 110 ARG B CA 1
ATOM 2186 C C . ARG B 1 110 ? 2.949 -23.062 2.465 1 97.5 110 ARG B C 1
ATOM 2188 O O . ARG B 1 110 ? 1.944 -23.75 2.238 1 97.5 110 ARG B O 1
ATOM 2195 N N . MET B 1 111 ? 3.053 -21.891 2.027 1 98.38 111 MET B N 1
ATOM 2196 C CA . MET B 1 111 ? 2.043 -21.234 1.195 1 98.38 111 MET B CA 1
ATOM 2197 C C . MET B 1 111 ? 1.928 -21.938 -0.159 1 98.38 111 MET B C 1
ATOM 2199 O O . MET B 1 111 ? 0.822 -22.156 -0.652 1 98.38 111 MET B O 1
ATOM 2203 N N . MET B 1 112 ? 3.055 -22.281 -0.681 1 98.56 112 MET B N 1
ATOM 2204 C CA . MET B 1 112 ? 3.086 -22.969 -1.964 1 98.56 112 MET B CA 1
ATOM 2205 C C . MET B 1 112 ? 2.389 -24.328 -1.865 1 98.56 112 MET B C 1
ATOM 2207 O O . MET B 1 112 ? 1.584 -24.672 -2.73 1 98.56 112 MET B O 1
ATOM 2211 N N . ASP B 1 113 ? 2.691 -25.047 -0.812 1 98.56 113 ASP B N 1
ATOM 2212 C CA . ASP B 1 113 ? 2.084 -26.359 -0.614 1 98.56 113 ASP B CA 1
ATOM 2213 C C . ASP B 1 113 ? 0.563 -26.25 -0.532 1 98.56 113 ASP B C 1
ATOM 2215 O O . ASP B 1 113 ? -0.152 -27.062 -1.121 1 98.56 113 ASP B O 1
ATOM 2219 N N . ALA B 1 114 ? 0.086 -25.266 0.142 1 98.69 114 ALA B N 1
ATOM 2220 C CA . ALA B 1 114 ? -1.355 -25.04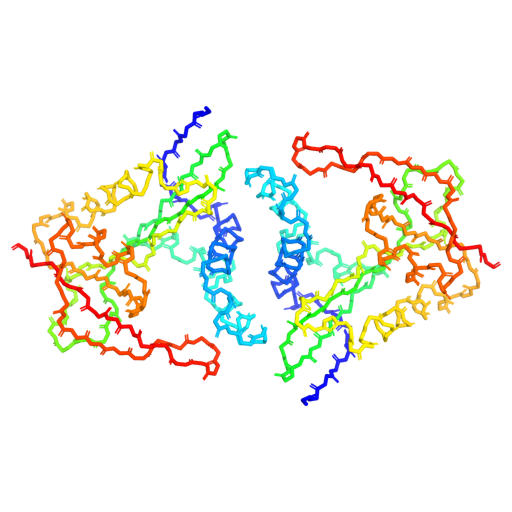7 0.259 1 98.69 114 ALA B CA 1
ATOM 2221 C C . ALA B 1 114 ? -1.977 -24.75 -1.1 1 98.69 114 ALA B C 1
ATOM 2223 O O . ALA B 1 114 ? -3.037 -25.266 -1.439 1 98.69 114 ALA B O 1
ATOM 2224 N N . ALA B 1 115 ? -1.334 -23.922 -1.845 1 98.75 115 ALA B N 1
ATOM 2225 C CA . ALA B 1 115 ? -1.828 -23.547 -3.168 1 98.75 115 ALA B CA 1
ATOM 2226 C C . ALA B 1 115 ? -1.836 -24.75 -4.105 1 98.75 115 ALA B C 1
ATOM 2228 O O . ALA B 1 115 ? -2.803 -24.969 -4.84 1 98.75 115 ALA B O 1
ATOM 2229 N N . MET B 1 116 ? -0.809 -25.547 -4.031 1 98.31 116 MET B N 1
ATOM 2230 C CA . MET B 1 116 ? -0.7 -26.734 -4.879 1 98.31 116 MET B CA 1
ATOM 2231 C C . MET B 1 116 ? -1.786 -27.75 -4.535 1 98.31 116 MET B C 1
ATOM 2233 O O . MET B 1 116 ? -2.41 -28.312 -5.43 1 98.31 116 MET B O 1
ATOM 2237 N N . GLU B 1 117 ? -1.948 -27.938 -3.246 1 98.5 117 GLU B N 1
ATOM 2238 C CA . GLU B 1 117 ? -2.998 -28.859 -2.811 1 98.5 117 GLU B CA 1
ATOM 2239 C C . GLU B 1 117 ? -4.359 -28.438 -3.357 1 98.5 117 GLU B C 1
ATOM 2241 O O . GLU B 1 117 ? -5.125 -29.266 -3.844 1 98.5 117 GLU B O 1
ATOM 2246 N N . TRP B 1 118 ? -4.637 -27.234 -3.287 1 98.56 118 TRP B N 1
ATOM 2247 C CA . TRP B 1 118 ? -5.906 -26.703 -3.775 1 98.56 118 TRP B CA 1
ATOM 2248 C C . TRP B 1 118 ? -5.996 -26.812 -5.293 1 98.56 118 TRP B C 1
ATOM 2250 O O . TRP B 1 118 ? -7.035 -27.203 -5.836 1 98.56 118 TRP B O 1
ATOM 2260 N N . LEU B 1 119 ? -4.949 -26.484 -5.988 1 98.38 119 LEU B N 1
ATOM 2261 C CA . LEU B 1 119 ? -4.93 -26.5 -7.445 1 98.38 119 LEU B CA 1
ATOM 2262 C C . LEU B 1 119 ? -5.121 -27.922 -7.969 1 98.38 119 LEU B C 1
ATOM 2264 O O . LEU B 1 119 ? -5.68 -28.125 -9.055 1 98.38 119 LEU B O 1
ATOM 2268 N N . LEU B 1 120 ? -4.746 -28.875 -7.156 1 98.19 120 LEU B N 1
ATOM 2269 C CA . LEU B 1 120 ? -4.766 -30.266 -7.625 1 98.19 120 LEU B CA 1
ATOM 2270 C C . LEU B 1 120 ? -5.887 -31.047 -6.953 1 98.19 120 LEU B C 1
ATOM 2272 O O . LEU B 1 120 ? -5.934 -32.281 -7.047 1 98.19 120 LEU B O 1
ATOM 2276 N N . ARG B 1 121 ? -6.727 -30.344 -6.25 1 97.06 121 ARG B N 1
ATOM 2277 C CA . ARG B 1 121 ? -7.719 -30.969 -5.383 1 97.06 121 ARG B CA 1
ATOM 2278 C C . ARG B 1 121 ? -8.656 -31.875 -6.184 1 97.06 121 ARG B C 1
ATOM 2280 O O . ARG B 1 121 ? -9.156 -32.875 -5.668 1 97.06 121 ARG B O 1
ATOM 2287 N N . ASP B 1 122 ? -8.875 -31.609 -7.449 1 96.12 122 ASP B N 1
ATOM 2288 C CA . ASP B 1 122 ? -9.797 -32.375 -8.289 1 96.12 122 ASP B CA 1
ATOM 2289 C C . ASP B 1 122 ? -9.055 -33.312 -9.227 1 96.12 122 ASP B C 1
ATOM 2291 O O . ASP B 1 122 ? -9.594 -33.75 -10.242 1 96.12 122 ASP B O 1
ATOM 2295 N N . GLY B 1 123 ? -7.742 -33.562 -8.953 1 96.56 123 GLY B N 1
ATOM 2296 C CA . GLY B 1 123 ? -6.93 -34.469 -9.766 1 96.56 123 GLY B CA 1
ATOM 2297 C C . GLY B 1 123 ? -5.785 -33.75 -10.469 1 96.56 123 GLY B C 1
ATOM 2298 O O . GLY B 1 123 ? -5.641 -32.531 -10.359 1 96.56 123 GLY B O 1
ATOM 2299 N N . PRO B 1 124 ? -5.016 -34.656 -11.18 1 96.75 124 PRO B N 1
ATOM 2300 C CA . PRO B 1 124 ? -3.855 -34.094 -11.875 1 96.75 124 PRO B CA 1
ATOM 2301 C C . PRO B 1 124 ? -4.242 -33.125 -12.977 1 96.75 124 PRO B C 1
ATOM 2303 O O . PRO B 1 124 ? -5.246 -33.312 -13.664 1 96.75 124 PRO B O 1
ATOM 2306 N N . ARG B 1 125 ? -3.559 -32 -13.164 1 97.62 125 ARG B N 1
ATOM 2307 C CA . ARG B 1 125 ? -3.682 -31.031 -14.242 1 97.62 125 ARG B CA 1
ATOM 2308 C C . ARG B 1 125 ? -2.393 -30.234 -14.414 1 97.62 125 ARG B C 1
ATOM 2310 O O . ARG B 1 125 ? -1.521 -30.266 -13.547 1 97.62 125 ARG B O 1
ATOM 2317 N N . THR B 1 126 ? -2.271 -29.547 -15.523 1 98.5 126 THR B N 1
ATOM 2318 C CA . THR B 1 126 ? -1.128 -28.688 -15.797 1 98.5 126 THR B CA 1
ATOM 2319 C C . THR B 1 126 ? -1.217 -27.391 -14.984 1 98.5 126 THR B C 1
ATOM 2321 O O . THR B 1 126 ? -2.295 -26.812 -14.852 1 98.5 126 THR B O 1
ATOM 2324 N N . LEU B 1 127 ? -0.097 -27.016 -14.414 1 98.88 127 LEU B N 1
ATOM 2325 C CA . LEU B 1 127 ? -0.011 -25.797 -13.625 1 98.88 127 LEU B CA 1
ATOM 2326 C C . LEU B 1 127 ? 0.961 -24.812 -14.25 1 98.88 127 LEU B C 1
ATOM 2328 O O . LEU B 1 127 ? 1.947 -25.203 -14.875 1 98.88 127 LEU B O 1
ATOM 2332 N N . TRP B 1 128 ? 0.679 -23.5 -14.047 1 98.88 128 TRP B N 1
ATOM 2333 C CA . TRP B 1 128 ? 1.454 -22.422 -14.648 1 98.88 128 TRP B CA 1
ATOM 2334 C C . TRP B 1 128 ? 1.801 -21.359 -13.609 1 98.88 128 TRP B C 1
ATOM 2336 O O . TRP B 1 128 ? 1.101 -21.219 -12.602 1 98.88 128 TRP B O 1
ATOM 2346 N N . VAL B 1 129 ? 2.84 -20.703 -13.859 1 98.81 129 VAL B N 1
ATOM 2347 C CA . VAL B 1 129 ? 3.195 -19.531 -13.055 1 98.81 129 VAL B CA 1
ATOM 2348 C C . VAL B 1 129 ? 4.055 -18.578 -13.891 1 98.81 129 VAL B C 1
ATOM 2350 O O . VAL B 1 129 ? 4.871 -19.016 -14.703 1 98.81 129 VAL B O 1
ATOM 2353 N N . GLY B 1 130 ? 3.773 -17.328 -13.812 1 98.69 130 GLY B N 1
ATOM 2354 C CA . GLY B 1 130 ? 4.645 -16.297 -14.352 1 98.69 130 GLY B CA 1
ATOM 2355 C C . GLY B 1 130 ? 5.66 -15.781 -13.352 1 98.69 130 GLY B C 1
ATOM 2356 O O . GLY B 1 130 ? 5.355 -15.648 -12.164 1 98.69 130 GLY B O 1
ATOM 2357 N N . VAL B 1 131 ? 6.867 -15.445 -13.836 1 98.69 131 VAL B N 1
ATOM 2358 C CA . VAL B 1 131 ? 7.914 -14.977 -12.938 1 98.69 131 VAL B CA 1
ATOM 2359 C C . VAL B 1 131 ? 8.836 -14.008 -13.68 1 98.69 131 VAL B C 1
ATOM 2361 O O . VAL B 1 131 ? 9.156 -14.219 -14.852 1 98.69 131 VAL B O 1
ATOM 2364 N N . TRP B 1 132 ? 9.219 -12.883 -12.992 1 98.38 132 TRP B N 1
ATOM 2365 C CA . TRP B 1 132 ? 10.109 -11.883 -13.562 1 98.38 132 TRP B CA 1
ATOM 2366 C C . TRP B 1 132 ? 11.438 -12.5 -13.984 1 98.38 132 TRP B C 1
ATOM 2368 O O . TRP B 1 132 ? 12 -13.32 -13.266 1 98.38 132 TRP B O 1
ATOM 2378 N N . SER B 1 133 ? 11.969 -12.102 -15.109 1 98.5 133 SER B N 1
ATOM 2379 C CA . SER B 1 133 ? 13.125 -12.742 -15.734 1 98.5 133 SER B CA 1
ATOM 2380 C C . SER B 1 133 ? 14.367 -12.602 -14.867 1 98.5 133 SER B C 1
ATOM 2382 O O . SER B 1 133 ? 15.297 -13.406 -14.969 1 98.5 133 SER B O 1
ATOM 2384 N N . GLN B 1 134 ? 14.344 -11.617 -13.961 1 97.62 134 GLN B N 1
ATOM 2385 C CA . GLN B 1 134 ? 15.547 -11.422 -13.156 1 97.62 134 GLN B CA 1
ATOM 2386 C C . GLN B 1 134 ? 15.305 -11.82 -11.703 1 97.62 134 GLN B C 1
ATOM 2388 O O . GLN B 1 134 ? 16.125 -11.539 -10.836 1 97.62 134 GLN B O 1
ATOM 2393 N N . ASN B 1 135 ? 14.156 -12.359 -11.453 1 97.31 135 ASN B N 1
ATOM 2394 C CA . ASN B 1 135 ? 13.906 -12.898 -10.125 1 97.31 135 ASN B CA 1
ATOM 2395 C C . ASN B 1 135 ? 14.445 -14.32 -9.984 1 97.31 135 ASN B C 1
ATOM 2397 O O . ASN B 1 135 ? 13.672 -15.273 -9.922 1 97.31 135 ASN B O 1
ATOM 2401 N N . PHE B 1 136 ? 15.727 -14.445 -9.797 1 97.19 136 PHE B N 1
ATOM 2402 C CA . PHE B 1 136 ? 16.422 -15.727 -9.82 1 97.19 136 PHE B CA 1
ATOM 2403 C C . PHE B 1 136 ? 16.016 -16.594 -8.633 1 97.19 136 PHE B C 1
ATOM 2405 O O . PHE B 1 136 ? 15.945 -17.812 -8.742 1 97.19 136 PHE B O 1
ATOM 2412 N N . GLY B 1 137 ? 15.75 -15.945 -7.527 1 95.44 137 GLY B N 1
ATOM 2413 C CA . GLY B 1 137 ? 15.297 -16.688 -6.359 1 95.44 137 GLY B CA 1
ATOM 2414 C C . GLY B 1 137 ? 13.969 -17.391 -6.574 1 95.44 137 GLY B C 1
ATOM 2415 O O . GLY B 1 137 ? 13.828 -18.562 -6.262 1 95.44 137 GLY B O 1
ATOM 2416 N N . ALA B 1 138 ? 13.031 -16.688 -7.117 1 97.12 138 ALA B N 1
ATOM 2417 C CA . ALA B 1 138 ? 11.719 -17.266 -7.395 1 97.12 138 ALA B CA 1
ATOM 2418 C C . ALA B 1 138 ? 11.812 -18.359 -8.445 1 97.12 138 ALA B C 1
ATOM 2420 O O . ALA B 1 138 ? 11.141 -19.391 -8.344 1 97.12 138 ALA B O 1
ATOM 2421 N N . GLN B 1 139 ? 12.625 -18.125 -9.445 1 98.12 139 GLN B N 1
ATOM 2422 C CA . GLN B 1 139 ? 12.812 -19.141 -10.484 1 98.12 139 GLN B CA 1
ATOM 2423 C C . GLN B 1 139 ? 13.336 -20.438 -9.906 1 98.12 139 GLN B C 1
ATOM 2425 O O . GLN B 1 139 ? 12.828 -21.516 -10.234 1 98.12 139 GLN B O 1
ATOM 2430 N N . ARG B 1 140 ? 14.305 -20.344 -9.047 1 97.62 140 ARG B N 1
ATOM 2431 C CA . ARG B 1 140 ? 14.828 -21.531 -8.383 1 97.62 140 ARG B CA 1
ATOM 2432 C C . ARG B 1 140 ? 13.766 -22.188 -7.508 1 97.62 140 ARG B C 1
ATOM 2434 O O . ARG B 1 140 ? 13.641 -23.406 -7.488 1 97.62 140 ARG B O 1
ATOM 2441 N N . PHE B 1 141 ? 13.047 -21.375 -6.809 1 97.81 141 PHE B N 1
ATOM 2442 C CA . PHE B 1 141 ? 11.977 -21.828 -5.934 1 97.81 141 PHE B CA 1
ATOM 2443 C C . PHE B 1 141 ? 10.945 -22.641 -6.719 1 97.81 141 PHE B C 1
ATOM 2445 O O . PHE B 1 141 ? 10.594 -23.75 -6.332 1 97.81 141 PHE B O 1
ATOM 2452 N N . TYR B 1 142 ? 10.484 -22.156 -7.852 1 98.56 142 TYR B N 1
ATOM 2453 C CA . TYR B 1 142 ? 9.453 -22.812 -8.656 1 98.56 142 TYR B CA 1
ATOM 2454 C C . TYR B 1 142 ? 10 -24.078 -9.312 1 98.56 142 TYR B C 1
ATOM 2456 O O . TYR B 1 142 ? 9.266 -25.047 -9.508 1 98.56 142 TYR B O 1
ATOM 2464 N N . SER B 1 143 ? 11.289 -24 -9.656 1 98.44 143 SER B N 1
ATOM 2465 C CA . SER B 1 143 ? 11.914 -25.172 -10.266 1 98.44 143 SER B CA 1
ATOM 2466 C C . SER B 1 143 ? 11.875 -26.375 -9.32 1 98.44 143 SER B C 1
ATOM 2468 O O . SER B 1 143 ? 11.711 -27.516 -9.75 1 98.44 143 SER B O 1
ATOM 2470 N N . ARG B 1 144 ? 11.969 -26.125 -8.031 1 97.75 144 ARG B N 1
ATOM 2471 C CA . ARG B 1 144 ? 11.93 -27.188 -7.02 1 97.75 144 ARG B CA 1
ATOM 2472 C C . ARG B 1 144 ? 10.555 -27.844 -6.977 1 97.75 144 ARG B C 1
ATOM 2474 O O . ARG B 1 144 ? 10.406 -28.969 -6.48 1 97.75 144 ARG B O 1
ATOM 2481 N N . TYR B 1 145 ? 9.602 -27.203 -7.477 1 98.12 145 TYR B N 1
ATOM 2482 C CA . TYR B 1 145 ? 8.242 -27.734 -7.496 1 98.12 145 TYR B CA 1
ATOM 2483 C C . TYR B 1 145 ? 7.902 -28.297 -8.867 1 98.12 145 TYR B C 1
ATOM 2485 O O . TYR B 1 145 ? 6.742 -28.625 -9.141 1 98.12 145 TYR B O 1
ATOM 2493 N N . GLY B 1 146 ? 8.898 -28.359 -9.742 1 98.38 146 GLY B N 1
ATOM 2494 C CA . GLY B 1 146 ? 8.719 -29.062 -11.008 1 98.38 146 GLY B CA 1
ATOM 2495 C C . GLY B 1 146 ? 8.336 -28.141 -12.148 1 98.38 146 GLY B C 1
ATOM 2496 O O . GLY B 1 146 ? 7.969 -28.594 -13.234 1 98.38 146 GLY B O 1
ATOM 2497 N N . PHE B 1 147 ? 8.461 -26.812 -11.953 1 98.88 147 PHE B N 1
ATOM 2498 C CA . PHE B 1 147 ? 8.141 -25.859 -13.008 1 98.88 147 PHE B CA 1
ATOM 2499 C C . PHE B 1 147 ? 9.336 -25.656 -13.93 1 98.88 147 PHE B C 1
ATOM 2501 O O . PHE B 1 147 ? 10.477 -25.578 -13.469 1 98.88 147 PHE B O 1
ATOM 2508 N N . GLU B 1 148 ? 9.008 -25.516 -15.281 1 98.69 148 GLU B N 1
ATOM 2509 C CA . GLU B 1 148 ? 10.039 -25.281 -16.281 1 98.69 148 GLU B CA 1
ATOM 2510 C C . GLU B 1 148 ? 9.641 -24.141 -17.219 1 98.69 148 GLU B C 1
ATOM 2512 O O . GLU B 1 148 ? 8.469 -24 -17.562 1 98.69 148 GLU B O 1
ATOM 2517 N N . LYS B 1 149 ? 10.594 -23.422 -17.688 1 98.81 149 LYS B N 1
ATOM 2518 C CA . LYS B 1 149 ? 10.312 -22.312 -18.594 1 98.81 149 LYS B CA 1
ATOM 2519 C C . LYS B 1 149 ? 9.859 -22.828 -19.953 1 98.81 149 LYS B C 1
ATOM 2521 O O . LYS B 1 149 ? 10.539 -23.656 -20.578 1 98.81 149 LYS B O 1
ATOM 2526 N N . VAL B 1 150 ? 8.773 -22.25 -20.422 1 98.75 150 VAL B N 1
ATOM 2527 C CA . VAL B 1 150 ? 8.242 -22.719 -21.703 1 98.75 150 VAL B CA 1
ATOM 2528 C C . VAL B 1 150 ? 7.906 -21.516 -22.594 1 98.75 150 VAL B C 1
ATOM 2530 O O . VAL B 1 150 ? 7.477 -21.688 -23.734 1 98.75 150 VAL B O 1
ATOM 2533 N N . GLY B 1 151 ? 8.086 -20.344 -22.109 1 98.69 151 GLY B N 1
ATOM 2534 C CA . GLY B 1 151 ? 7.781 -19.141 -22.891 1 98.69 151 GLY B CA 1
ATOM 2535 C C . GLY B 1 151 ? 8.078 -17.859 -22.141 1 98.69 151 GLY B C 1
ATOM 2536 O O . GLY B 1 151 ? 8.711 -17.891 -21.078 1 98.69 151 GLY B O 1
ATOM 2537 N N . GLU B 1 152 ? 7.793 -16.812 -22.781 1 98.62 152 GLU B N 1
ATOM 2538 C CA . GLU B 1 152 ? 7.973 -15.484 -22.172 1 98.62 152 GLU B CA 1
ATOM 2539 C C . GLU B 1 152 ? 6.934 -14.5 -22.703 1 98.62 152 GLU B C 1
ATOM 2541 O O . GLU B 1 152 ? 6.273 -14.758 -23.703 1 98.62 152 GLU B O 1
ATOM 2546 N N . TYR B 1 153 ? 6.707 -13.445 -22.016 1 98.31 153 TYR B N 1
ATOM 2547 C CA . TYR B 1 153 ? 5.828 -12.344 -22.406 1 98.31 153 TYR B CA 1
ATOM 2548 C C . TYR B 1 153 ? 6.219 -11.055 -21.703 1 98.31 153 TYR B C 1
ATOM 2550 O O . TYR B 1 153 ? 7.094 -11.055 -20.828 1 98.31 153 TYR B O 1
ATOM 2558 N N . LEU B 1 154 ? 5.637 -9.969 -22.125 1 98.25 154 LEU B N 1
ATOM 2559 C CA . LEU B 1 154 ? 5.887 -8.672 -21.5 1 98.25 154 LEU B CA 1
ATOM 2560 C C . LEU B 1 154 ? 4.754 -8.305 -20.547 1 98.25 154 LEU B C 1
ATOM 2562 O O . LEU B 1 154 ? 3.6 -8.18 -20.969 1 98.25 154 LEU B O 1
ATOM 2566 N N . PHE B 1 155 ? 5.102 -8.242 -19.312 1 96.94 155 PHE B N 1
ATOM 2567 C CA . PHE B 1 155 ? 4.145 -7.902 -18.266 1 96.94 155 PHE B CA 1
ATOM 2568 C C . PHE B 1 155 ? 4.062 -6.395 -18.062 1 96.94 155 PHE B C 1
ATOM 2570 O O . PHE B 1 155 ? 5.066 -5.746 -17.766 1 96.94 155 PHE B O 1
ATOM 2577 N N . PRO B 1 156 ? 2.842 -5.801 -18.125 1 96.12 156 PRO B N 1
ATOM 2578 C CA . PRO B 1 156 ? 2.721 -4.344 -18.031 1 96.12 156 PRO B CA 1
ATOM 2579 C C . PRO B 1 156 ? 2.59 -3.846 -16.594 1 96.12 156 PRO B C 1
ATOM 2581 O O . PRO B 1 156 ? 1.82 -4.406 -15.812 1 96.12 156 PRO B O 1
ATOM 2584 N N . VAL B 1 157 ? 3.332 -2.838 -16.25 1 96.31 157 VAL B N 1
ATOM 2585 C CA . VAL B 1 157 ? 3.184 -2.02 -15.062 1 96.31 157 VAL B CA 1
ATOM 2586 C C . VAL B 1 157 ? 3.164 -0.541 -15.445 1 96.31 157 VAL B C 1
ATOM 2588 O O . VAL B 1 157 ? 4.215 0.068 -15.648 1 96.31 157 VAL B O 1
ATOM 2591 N N . GLY B 1 158 ? 1.951 0.022 -15.477 1 92.19 158 GLY B N 1
ATOM 2592 C CA . GLY B 1 158 ? 1.851 1.324 -16.109 1 92.19 158 GLY B CA 1
ATOM 2593 C C . GLY B 1 158 ? 2.367 1.332 -17.531 1 92.19 158 GLY B C 1
ATOM 2594 O O . GLY B 1 158 ? 1.92 0.542 -18.375 1 92.19 158 GLY B O 1
ATOM 2595 N N . GLU B 1 159 ? 3.389 2.131 -17.781 1 91.56 159 GLU B N 1
ATOM 2596 C CA . GLU B 1 159 ? 3.965 2.221 -19.125 1 91.56 159 GLU B CA 1
ATOM 2597 C C . GLU B 1 159 ? 5.141 1.261 -19.281 1 91.56 159 GLU B C 1
ATOM 2599 O O . GLU B 1 159 ? 5.656 1.08 -20.391 1 91.56 159 GLU B O 1
ATOM 2604 N N . ALA B 1 160 ? 5.531 0.646 -18.203 1 94.5 160 ALA B N 1
ATOM 2605 C CA . ALA B 1 160 ? 6.652 -0.292 -18.266 1 94.5 160 ALA B CA 1
ATOM 2606 C C . ALA B 1 160 ? 6.199 -1.653 -18.781 1 94.5 160 ALA B C 1
ATOM 2608 O O . ALA B 1 160 ? 5.031 -2.023 -18.641 1 94.5 160 ALA B O 1
ATOM 2609 N N . ARG B 1 161 ? 7.148 -2.338 -19.422 1 97.44 161 ARG B N 1
ATOM 2610 C CA . ARG B 1 161 ? 6.969 -3.703 -19.906 1 97.44 161 ARG B CA 1
ATOM 2611 C C . ARG B 1 161 ? 8.109 -4.605 -19.453 1 97.44 161 ARG B C 1
ATOM 2613 O O . ARG B 1 161 ? 9.219 -4.535 -19.969 1 97.44 161 ARG B O 1
ATOM 2620 N N . ASP B 1 162 ? 7.75 -5.473 -18.5 1 97.62 162 ASP B N 1
ATOM 2621 C CA . ASP B 1 162 ? 8.781 -6.316 -17.891 1 97.62 162 ASP B CA 1
ATOM 2622 C C . ASP B 1 162 ? 8.812 -7.695 -18.547 1 97.62 162 ASP B C 1
ATOM 2624 O O . ASP B 1 162 ? 7.773 -8.336 -18.719 1 97.62 162 ASP B O 1
ATOM 2628 N N . LEU B 1 163 ? 9.961 -8.141 -18.922 1 98.44 163 LEU B N 1
ATOM 2629 C CA . LEU B 1 163 ? 10.102 -9.492 -19.438 1 98.44 163 LEU B CA 1
ATOM 2630 C C . LEU B 1 163 ? 9.852 -10.523 -18.344 1 98.44 163 LEU B C 1
ATOM 2632 O O . LEU B 1 163 ? 10.578 -10.562 -17.344 1 98.44 163 LEU B O 1
ATOM 2636 N N . GLU B 1 164 ? 8.82 -11.336 -18.562 1 98.56 164 GLU B N 1
ATOM 2637 C CA . GLU B 1 164 ? 8.484 -12.422 -17.641 1 98.56 164 GLU B CA 1
ATOM 2638 C C . GLU B 1 164 ? 8.602 -13.781 -18.328 1 98.56 164 GLU B C 1
ATOM 2640 O O . GLU B 1 164 ? 8.32 -13.914 -19.516 1 98.56 164 GLU B O 1
ATOM 2645 N N . PHE B 1 165 ? 9.031 -14.695 -17.531 1 98.88 165 PHE B N 1
ATOM 2646 C CA . PHE B 1 165 ? 9.047 -16.078 -17.984 1 98.88 165 PHE B CA 1
ATOM 2647 C C . PHE B 1 165 ? 7.734 -16.781 -17.641 1 98.88 165 PHE B C 1
ATOM 2649 O O . PHE B 1 165 ? 7.16 -16.547 -16.578 1 98.88 165 PHE B O 1
ATOM 2656 N N . ILE B 1 166 ? 7.266 -17.547 -18.578 1 98.88 166 ILE B N 1
ATOM 2657 C CA . ILE B 1 166 ? 6.145 -18.453 -18.344 1 98.88 166 ILE B CA 1
ATOM 2658 C C . ILE B 1 166 ? 6.668 -19.828 -17.969 1 98.88 166 ILE B C 1
ATOM 2660 O O . ILE B 1 166 ? 7.391 -20.469 -18.75 1 98.88 166 ILE B O 1
ATOM 2664 N N . LEU B 1 167 ? 6.332 -20.297 -16.797 1 98.88 167 LEU B N 1
ATOM 2665 C CA . LEU B 1 167 ? 6.75 -21.625 -16.328 1 98.88 167 LEU B CA 1
ATOM 2666 C C . LEU B 1 167 ? 5.566 -22.578 -16.266 1 98.88 167 LEU B C 1
ATOM 2668 O O . LEU B 1 167 ? 4.438 -22.156 -16 1 98.88 167 LEU B O 1
ATOM 2672 N N . ARG B 1 168 ? 5.883 -23.812 -16.469 1 98.88 168 ARG B N 1
ATOM 2673 C CA . ARG B 1 168 ? 4.84 -24.844 -16.531 1 98.88 168 ARG B CA 1
ATOM 2674 C C . ARG B 1 168 ? 5.266 -26.109 -15.797 1 98.88 168 ARG B C 1
ATOM 2676 O O . ARG B 1 168 ? 6.438 -26.484 -15.844 1 98.88 168 ARG B O 1
ATOM 2683 N N . ARG B 1 169 ? 4.367 -26.703 -15.133 1 98.62 169 ARG B N 1
ATOM 2684 C CA . ARG B 1 169 ? 4.473 -28.031 -14.547 1 98.62 169 ARG B CA 1
ATOM 2685 C C . ARG B 1 169 ? 3.393 -28.953 -15.094 1 98.62 169 ARG B C 1
ATOM 2687 O O . ARG B 1 169 ? 2.201 -28.734 -14.875 1 98.62 169 ARG B O 1
ATOM 2694 N N . LEU B 1 170 ? 3.766 -29.969 -15.742 1 97 170 LEU B N 1
ATOM 2695 C CA . LEU B 1 170 ? 2.816 -30.875 -16.375 1 97 170 LEU B CA 1
ATOM 2696 C C . LEU B 1 170 ? 2.158 -31.781 -15.344 1 97 170 LEU B C 1
ATOM 2698 O O . LEU B 1 170 ? 2.725 -32.031 -14.273 1 97 170 LEU B O 1
ATOM 2702 N N . ALA B 1 171 ? 1.047 -32.344 -15.672 1 93.62 171 ALA B N 1
ATOM 2703 C CA . ALA B 1 171 ? 0.287 -33.25 -14.812 1 93.62 171 ALA B CA 1
ATOM 2704 C C . ALA B 1 171 ? 1.063 -34.531 -14.547 1 93.62 171 ALA B C 1
ATOM 2706 O O . ALA B 1 171 ? 1.842 -34.969 -15.398 1 93.62 171 ALA B O 1
#

Foldseek 3Di:
DDKDKDWDALVCLVVQLVLVLQQCCQVCVVVDDPVLSVVQSCVCRPSVNSNCQRPDPQKIKMFMDDPNHGFWMWMKGQDDDPDPPGDRLEMEGEDTTGHPVPPPPCVSVVRVVVRVCVRQVVHFAKYKYKDFPPPVVVVVVVVVVQWDFDDWFFDGRRPHTTIITMIMHGD/DDKDKDWDALVCLVVQLVLVLQQCCQVCVVVDDPVLSVVQSCVCRPSVNSNCQRPDPQKIKMFMDDPNHGFWMWMKGQDDDPDPPGDRLEMEGEDTTGHPVPPPPCVSVVRVVVRVCVRQVVHFAKYKYKDFPPPVVVVVVVVVVQWDFDDWFFDGRRPHTTIITMIMHGD

pLDDT: mean 96.75, std 3.34, range [66.94, 98.94]

Organism: NCBI:txid634155

Radius of gyration: 22.25 Å; Cα contacts (8 Å, |Δi|>4): 653; chains: 2; bounding box: 33×69×54 Å

Solvent-accessible surface area (backbone atoms only — not comparable to full-atom values): 18498 Å² total; per-residue (Å²): 133,67,70,48,79,44,78,50,46,54,88,40,13,60,57,48,16,55,49,50,43,48,32,48,41,73,74,49,42,90,78,46,57,67,42,24,48,43,49,34,40,55,69,71,32,29,43,70,56,36,28,52,47,41,63,33,87,70,35,48,39,36,35,32,21,43,84,88,25,63,47,29,39,35,30,33,26,61,51,79,70,93,50,92,82,64,48,89,79,22,28,17,55,73,44,78,45,51,35,76,89,58,53,93,70,59,53,66,58,56,54,48,51,53,48,49,51,61,67,38,66,90,42,86,50,38,34,34,36,75,42,56,70,81,42,59,68,58,51,53,56,43,39,75,72,55,33,42,80,76,50,62,52,70,47,74,41,56,87,44,69,42,58,24,34,33,27,38,24,77,93,133,67,70,48,78,44,76,50,46,54,89,39,14,61,58,48,18,54,49,52,43,48,32,48,41,73,74,49,42,88,79,45,57,70,42,24,49,43,49,34,39,55,68,70,32,27,42,69,56,36,27,54,48,41,64,33,88,69,37,50,40,35,33,32,21,44,82,88,25,64,47,30,40,35,31,33,28,60,51,79,70,92,49,91,85,63,46,90,80,22,28,17,56,73,44,78,44,50,35,76,91,57,52,94,70,60,53,67,57,56,54,46,51,54,47,50,51,60,66,39,66,90,43,86,49,39,35,34,37,74,43,56,70,80,42,59,67,58,52,54,55,42,40,77,74,57,35,41,80,77,50,62,51,71,46,74,40,56,86,45,69,42,59,24,33,32,27,39,24,76,94